Protein AF-A0A382LK01-F1 (afdb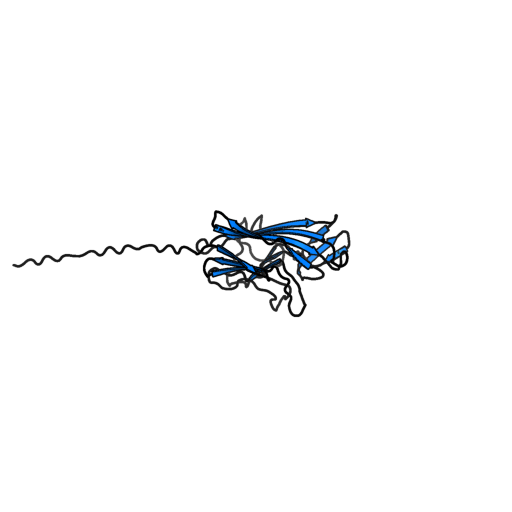_monomer_lite)

Sequence (226 aa):
MKIKTAIIILFLLQLTSISAEFGELLARVTADGVLITEGDAKVLFYQRAMKSKDGEHARANYVHPLYDLNGNVLTEDFPADHLHHRGIFWAWHQLWVGDKKIGDGWIAKDMTWDVHGLQTSQGKDGSVSIQVAVDWKSPQWHDGKKTLVKEATSIRVYPREGNLRKLDFNIRLRAVEPNTRLGGADNVKGYGGFSTRIKLPEGIRFTGEKGKVAPQRTPIAAGPWM

Secondary structure (DSSP, 8-state):
---------------------PPPEEEEE-SSEEEEEETTEEEEEEE-S-EEETTEEEE-SEEEEEB-TTS-B-B-BS-TT-TT-BSEEEE-SEEEETTEEEEBTTTTBS-EEEEEEEEEEE-TTS-EEEEEEEEEE-TTTGGGTS-SEEEEEEEEEPPPBTTB--EEEEEEEEESSTTEEEE--SSTT---EEEE-B---TT--EEETTEEE---SS-----S--

InterPro domains:
  IPR029475 Protein of unknown function DUF6807 [PF14100] (36-211)

Foldseek 3Di:
DDDDDDDDDDDDPDPDPPPPPWAFWDWDDDPQFIWIATVPATAWTAGQDWDDDVPPLTAHGAIPQGAFPVRDGFADACDVVQNNDTFWDFFAQFKDAPPDTQAGRSNSGQKYWNKDPWDWDADPQSKIKTWIWIFIFGCSPPHRPDGFKIKIWMWIWGDDDDRDTDIDIDIDIDGPHPPIDGWHDPDQQRDGTTDTRTPDDPPDWDAAPVGTDDDDSGDDDRDPGD

pLDDT: mean 91.59, std 14.14, range [37.94, 98.94]

Radius of gyration: 24.23 Å; chains: 1; bounding box: 72×37×96 Å

Organism: NCBI:txid408172

Structure (mmCIF, N/CA/C/O backbone):
data_AF-A0A382LK01-F1
#
_entry.id   AF-A0A382LK01-F1
#
loop_
_atom_site.group_PDB
_atom_site.id
_atom_site.type_symbol
_atom_site.label_atom_id
_atom_site.label_alt_id
_atom_site.label_comp_id
_atom_site.label_asym_id
_atom_site.label_entity_id
_atom_site.label_seq_id
_atom_site.pdbx_PDB_ins_code
_atom_site.Cartn_x
_atom_site.Cartn_y
_atom_site.Cartn_z
_atom_site.occupancy
_atom_site.B_iso_or_equiv
_atom_site.auth_seq_id
_atom_site.auth_comp_id
_atom_site.auth_asym_id
_atom_site.auth_atom_id
_atom_site.pdbx_PDB_model_num
ATOM 1 N N . MET A 1 1 ? -52.694 -1.730 72.029 1.00 41.50 1 MET A N 1
ATOM 2 C CA . MET A 1 1 ? -52.485 -2.106 70.614 1.00 41.50 1 MET A CA 1
ATOM 3 C C . MET A 1 1 ? -51.543 -1.070 69.996 1.00 41.50 1 MET A C 1
ATOM 5 O O . MET A 1 1 ? -51.956 0.067 69.834 1.00 41.50 1 MET A O 1
ATOM 9 N N . LYS A 1 2 ? -50.247 -1.381 69.820 1.00 37.94 2 LYS 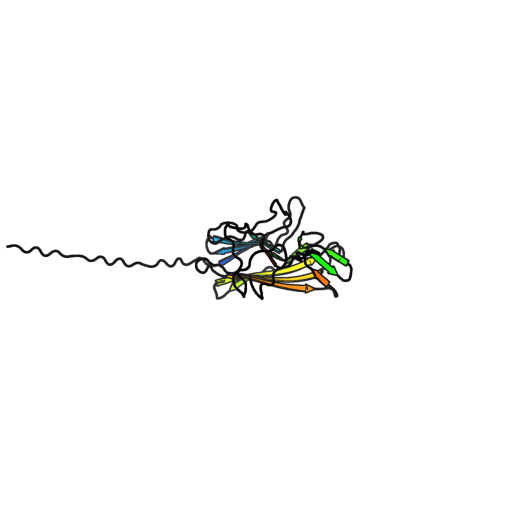A N 1
ATOM 10 C CA . LYS A 1 2 ? -49.229 -0.425 69.328 1.00 37.94 2 LYS A CA 1
ATOM 11 C C . LYS A 1 2 ? -48.948 -0.708 67.851 1.00 37.94 2 LYS A C 1
ATOM 13 O O . LYS A 1 2 ? -48.396 -1.756 67.535 1.00 37.94 2 LYS A O 1
ATOM 18 N N . ILE A 1 3 ? -49.344 0.208 66.973 1.00 43.69 3 ILE A N 1
ATOM 19 C CA . ILE A 1 3 ? -49.080 0.142 65.531 1.00 43.69 3 ILE A CA 1
ATOM 20 C C . ILE A 1 3 ? -47.644 0.637 65.308 1.00 43.69 3 ILE A C 1
ATOM 22 O O . ILE A 1 3 ? -47.319 1.763 65.678 1.00 43.69 3 ILE A O 1
ATOM 26 N N . LYS A 1 4 ? -46.767 -0.218 64.769 1.00 47.12 4 LYS A N 1
ATOM 27 C CA . LYS A 1 4 ? -45.414 0.166 64.345 1.00 47.12 4 LYS A CA 1
ATOM 28 C C . LYS A 1 4 ? -45.461 0.527 62.862 1.00 47.12 4 LYS A C 1
ATOM 30 O O . LYS A 1 4 ? -45.699 -0.343 62.031 1.00 47.12 4 LYS A O 1
ATOM 35 N N . THR A 1 5 ? -45.242 1.796 62.543 1.00 50.44 5 THR A N 1
ATOM 36 C CA . THR A 1 5 ? -45.116 2.280 61.164 1.00 50.44 5 THR A CA 1
ATOM 37 C C . THR A 1 5 ? -43.729 1.917 60.636 1.00 50.44 5 THR A C 1
ATOM 39 O O . THR A 1 5 ? -42.725 2.377 61.177 1.00 50.44 5 THR A O 1
ATOM 42 N N . ALA A 1 6 ? -43.660 1.069 59.610 1.00 48.41 6 ALA A N 1
ATOM 43 C CA . ALA A 1 6 ? -42.420 0.747 58.910 1.00 48.41 6 ALA A CA 1
ATOM 44 C C . ALA A 1 6 ? -42.205 1.751 57.767 1.00 48.41 6 ALA A C 1
ATOM 46 O O . ALA A 1 6 ? -43.052 1.880 56.886 1.00 48.41 6 ALA A O 1
ATOM 47 N N . ILE A 1 7 ? -41.084 2.472 57.797 1.00 52.22 7 ILE A N 1
ATOM 48 C CA . ILE A 1 7 ? -40.658 3.366 56.716 1.00 52.22 7 ILE A CA 1
ATOM 49 C C . ILE A 1 7 ? -39.867 2.523 55.714 1.00 52.22 7 ILE A C 1
ATOM 51 O O . ILE A 1 7 ? -38.799 2.009 56.038 1.00 52.22 7 ILE A O 1
ATOM 55 N N . ILE A 1 8 ? -40.405 2.367 54.506 1.00 51.16 8 ILE A N 1
ATOM 56 C CA . ILE A 1 8 ? -39.716 1.733 53.379 1.00 51.16 8 ILE A CA 1
ATOM 57 C C . ILE A 1 8 ? -38.950 2.834 52.643 1.00 51.16 8 ILE A C 1
ATOM 59 O O . ILE A 1 8 ? -39.552 3.708 52.022 1.00 51.16 8 ILE A O 1
ATOM 63 N N . ILE A 1 9 ? -37.622 2.809 52.737 1.00 53.25 9 ILE A N 1
ATOM 64 C CA . ILE A 1 9 ? -36.739 3.699 51.978 1.00 53.25 9 ILE A CA 1
ATOM 65 C C . ILE A 1 9 ? -36.469 3.028 50.630 1.00 53.25 9 ILE A C 1
ATOM 67 O O . ILE A 1 9 ? -35.767 2.020 50.555 1.00 53.25 9 ILE A O 1
ATOM 71 N N . LEU A 1 10 ? -37.063 3.571 49.569 1.00 46.88 10 LEU A N 1
ATOM 72 C CA . LEU A 1 10 ? -36.875 3.104 48.199 1.00 46.88 10 LEU A CA 1
ATOM 73 C C . LEU A 1 10 ? -35.579 3.714 47.635 1.00 46.88 10 LEU A C 1
ATOM 75 O O . LEU A 1 10 ? -35.527 4.907 47.342 1.00 46.88 10 LEU A O 1
ATOM 79 N N . PHE A 1 11 ? -34.522 2.910 47.508 1.00 47.12 11 PHE A N 1
ATOM 80 C CA . PHE A 1 11 ? -33.273 3.323 46.859 1.00 47.12 11 PHE A CA 1
ATOM 81 C C . PHE A 1 11 ? -33.441 3.257 45.333 1.00 47.12 11 PHE A C 1
ATOM 83 O O . PHE A 1 11 ? -33.480 2.176 44.748 1.00 47.12 11 PHE A O 1
ATOM 90 N N . LEU A 1 12 ? -33.549 4.417 44.682 1.00 52.25 12 LEU A N 1
ATOM 91 C CA . LEU A 1 12 ? -33.499 4.528 43.224 1.00 52.25 12 LEU A CA 1
ATOM 92 C C . LEU A 1 12 ? -32.031 4.401 42.775 1.00 52.25 12 LEU A C 1
ATOM 94 O O . LEU A 1 12 ? -31.254 5.344 42.927 1.00 52.25 12 LEU A O 1
ATOM 98 N N . LEU A 1 13 ? -31.629 3.244 42.235 1.00 49.69 13 LEU A N 1
ATOM 99 C CA . LEU A 1 13 ? -30.345 3.120 41.537 1.00 49.69 13 LEU A CA 1
ATOM 100 C C . LEU A 1 13 ? -30.420 3.905 40.222 1.00 49.69 13 LEU A C 1
ATOM 102 O O . LEU A 1 13 ? -31.051 3.466 39.261 1.00 49.69 13 LEU A O 1
ATOM 106 N N . GLN A 1 14 ? -29.767 5.065 40.170 1.00 48.38 14 GLN A N 1
ATOM 107 C CA . GLN A 1 14 ? -29.501 5.741 38.906 1.00 48.38 14 GLN A CA 1
ATOM 108 C C . GLN A 1 14 ? -28.408 4.968 38.160 1.00 48.38 14 GLN A C 1
ATOM 110 O O . GLN A 1 14 ? -27.235 5.020 38.519 1.00 48.38 14 GLN A O 1
ATOM 115 N N . LEU A 1 15 ? -28.809 4.224 37.129 1.00 50.25 15 LEU A N 1
ATOM 116 C CA . LEU A 1 15 ? -27.903 3.649 36.138 1.00 50.25 15 LEU A CA 1
ATOM 117 C C . LEU A 1 15 ? -27.318 4.796 35.308 1.00 50.25 15 LEU A C 1
ATOM 119 O O . LEU A 1 15 ? -27.918 5.245 34.334 1.00 50.25 15 LEU A O 1
ATOM 123 N N . THR A 1 16 ? -26.157 5.299 35.713 1.00 49.69 16 THR A N 1
ATOM 124 C CA . THR A 1 16 ? -25.347 6.166 34.863 1.00 49.69 16 THR A CA 1
ATOM 125 C C . THR A 1 16 ? -24.711 5.302 33.781 1.00 49.69 16 THR A C 1
ATOM 127 O O . THR A 1 16 ? -23.810 4.502 34.028 1.00 49.69 16 THR A O 1
ATOM 130 N N . SER A 1 17 ? -25.210 5.433 32.555 1.00 49.78 17 SER A N 1
ATOM 131 C CA . SER A 1 17 ? -24.565 4.865 31.377 1.00 49.78 17 SER A CA 1
ATOM 132 C C . SER A 1 17 ? -23.205 5.542 31.210 1.00 49.78 17 SER A C 1
ATOM 134 O O . SER A 1 17 ? -23.128 6.658 30.696 1.00 49.78 17 SER A O 1
ATOM 136 N N . ILE A 1 18 ? -22.130 4.892 31.661 1.00 49.28 18 ILE A N 1
ATOM 137 C CA . ILE A 1 18 ? -20.765 5.280 31.302 1.00 49.28 18 ILE A CA 1
ATOM 138 C C . ILE A 1 18 ? -20.649 5.019 29.801 1.00 49.28 18 ILE A C 1
ATOM 140 O O . ILE A 1 18 ? -20.389 3.898 29.365 1.00 49.28 18 ILE A O 1
ATOM 144 N N . SER A 1 19 ? -20.910 6.046 28.995 1.00 50.34 19 SER A N 1
ATOM 145 C CA . SER A 1 19 ? -20.444 6.040 27.616 1.00 50.34 19 SER A CA 1
ATOM 146 C C . SER A 1 19 ? -18.929 6.091 27.713 1.00 50.34 19 SER A C 1
ATOM 148 O O . SER A 1 19 ? -18.377 7.081 28.186 1.00 50.34 19 SER A O 1
ATOM 150 N N . ALA A 1 20 ? -18.263 4.991 27.370 1.00 52.00 20 ALA A N 1
ATOM 151 C CA . ALA A 1 20 ? -16.822 5.008 27.214 1.00 52.00 20 ALA A CA 1
ATOM 152 C C . ALA A 1 20 ? -16.513 5.993 26.081 1.00 52.00 20 ALA A C 1
ATOM 154 O O . ALA A 1 20 ? -16.734 5.679 24.911 1.00 52.00 20 ALA A O 1
ATOM 155 N N . GLU A 1 21 ? -16.074 7.200 26.427 1.00 59.59 21 GLU A N 1
ATOM 156 C CA . GLU A 1 21 ? -15.462 8.090 25.453 1.00 59.59 21 GLU A CA 1
ATOM 157 C C . GLU A 1 21 ? -14.179 7.405 24.986 1.00 59.59 21 GLU A C 1
ATOM 159 O O . GLU A 1 21 ? -13.239 7.196 25.756 1.00 59.59 21 GLU A O 1
ATOM 164 N N . PHE A 1 22 ? -14.173 6.955 23.732 1.00 67.75 22 PHE A N 1
ATOM 165 C CA . PHE A 1 22 ? -12.949 6.480 23.108 1.00 67.75 22 PHE A CA 1
ATOM 166 C C . PHE A 1 22 ? -11.969 7.654 23.019 1.00 67.75 22 PHE A C 1
ATOM 168 O O . PHE A 1 22 ? -12.378 8.794 22.799 1.00 67.75 22 PHE A O 1
ATOM 175 N N . GLY A 1 23 ? -10.678 7.380 23.220 1.00 79.44 23 GLY A N 1
ATOM 176 C CA . GLY A 1 23 ? -9.651 8.417 23.142 1.00 79.44 23 GLY A CA 1
ATOM 177 C C . GLY A 1 23 ? -9.581 9.066 21.757 1.00 79.44 23 GLY A C 1
ATOM 178 O O . GLY A 1 23 ? -10.084 8.529 20.773 1.00 79.44 23 GLY A O 1
ATOM 179 N N . GLU A 1 24 ? -8.918 10.216 21.664 1.00 92.81 24 GLU A N 1
ATOM 180 C CA . GLU A 1 24 ? -8.684 10.871 20.377 1.00 92.81 24 GLU A CA 1
ATOM 181 C C . GLU A 1 24 ? -7.738 10.033 19.500 1.00 92.81 24 GLU A C 1
ATOM 183 O O . GLU A 1 24 ? -6.794 9.398 19.991 1.00 92.81 24 GLU A O 1
ATOM 188 N N . LEU A 1 25 ? -7.986 10.041 18.187 1.00 97.75 25 LEU A N 1
ATOM 189 C CA . LEU A 1 25 ? -7.045 9.506 17.214 1.00 97.75 25 LEU A CA 1
ATOM 190 C C . LEU A 1 25 ? -5.821 10.413 17.100 1.00 97.75 25 LEU A C 1
ATOM 192 O O . LEU A 1 25 ? -5.954 11.606 16.853 1.00 97.75 25 LEU A O 1
ATOM 196 N N . LEU A 1 26 ? -4.628 9.829 17.185 1.00 97.88 26 LEU A N 1
ATOM 197 C CA . LEU A 1 26 ? -3.359 10.545 17.086 1.00 97.88 26 LEU A CA 1
ATOM 198 C C . LEU A 1 26 ? -2.423 9.868 16.086 1.00 97.88 26 LEU A C 1
ATOM 200 O O . LEU A 1 26 ? -2.305 8.642 16.064 1.00 97.88 26 LEU A O 1
ATOM 204 N N . ALA A 1 27 ? -1.704 10.676 15.305 1.00 98.50 27 ALA A N 1
ATOM 205 C CA . ALA A 1 27 ? -0.595 10.220 14.472 1.00 98.50 27 ALA A CA 1
ATOM 206 C C . ALA A 1 27 ? 0.756 10.525 15.121 1.00 98.50 27 ALA A C 1
ATOM 208 O O . ALA A 1 27 ? 1.051 11.669 15.465 1.00 98.50 27 ALA A O 1
ATOM 209 N N . ARG A 1 28 ? 1.620 9.513 15.208 1.00 98.44 28 ARG A N 1
ATOM 210 C CA . ARG A 1 28 ? 3.014 9.644 15.642 1.00 98.44 28 ARG A CA 1
ATOM 211 C C . ARG A 1 28 ? 3.935 9.302 14.478 1.00 98.44 28 ARG A C 1
ATOM 213 O O . ARG A 1 28 ? 4.011 8.147 14.058 1.00 98.44 28 ARG A O 1
ATOM 220 N N . VAL A 1 29 ? 4.615 10.316 13.951 1.00 98.56 29 VAL A N 1
ATOM 221 C CA . VAL A 1 29 ? 5.600 10.161 12.873 1.00 98.56 29 VAL A CA 1
ATOM 222 C C . VAL A 1 29 ? 6.920 9.660 13.458 1.00 98.56 29 VAL A C 1
ATOM 224 O O . VAL A 1 29 ? 7.380 10.138 14.491 1.00 98.56 29 VAL A O 1
ATOM 227 N N . THR A 1 30 ? 7.533 8.698 12.783 1.00 97.75 30 THR A N 1
ATOM 228 C CA . THR A 1 30 ? 8.825 8.094 13.125 1.00 97.75 30 THR A CA 1
ATOM 229 C C . THR A 1 30 ? 9.714 8.047 11.882 1.00 97.75 30 THR A C 1
ATOM 231 O O . THR A 1 30 ? 9.261 8.359 10.777 1.00 97.75 30 THR A O 1
ATOM 234 N N . ALA A 1 31 ? 10.973 7.631 12.037 1.00 96.06 31 ALA A N 1
ATOM 235 C CA . ALA A 1 31 ? 11.848 7.379 10.891 1.00 96.06 31 ALA A CA 1
ATOM 236 C C . ALA A 1 31 ? 11.270 6.297 9.956 1.00 96.06 31 ALA A C 1
ATOM 238 O O . ALA A 1 31 ? 11.333 6.437 8.734 1.00 96.06 31 ALA A O 1
ATOM 239 N N . ASP A 1 32 ? 10.639 5.271 10.534 1.00 97.69 32 ASP A N 1
ATOM 240 C CA . ASP A 1 32 ? 10.138 4.114 9.795 1.00 97.69 32 ASP A CA 1
ATOM 241 C C . ASP A 1 32 ? 8.772 4.345 9.143 1.00 97.69 32 ASP A C 1
ATOM 243 O O . ASP A 1 32 ? 8.416 3.669 8.175 1.00 97.69 32 ASP A O 1
ATOM 247 N N . GLY A 1 33 ? 7.977 5.283 9.656 1.00 98.50 33 GLY A N 1
ATOM 248 C CA . GLY A 1 33 ? 6.574 5.381 9.276 1.00 98.50 33 GLY A CA 1
ATOM 249 C C . GLY A 1 33 ? 5.709 6.185 10.232 1.00 98.50 33 GLY A C 1
ATOM 250 O O . GLY A 1 33 ? 6.200 7.040 10.969 1.00 98.50 33 GLY A O 1
ATOM 251 N N . VAL A 1 34 ? 4.407 5.908 10.219 1.00 98.88 34 VAL A N 1
ATOM 252 C CA . VAL A 1 34 ? 3.419 6.596 11.063 1.00 98.88 34 VAL A CA 1
ATOM 253 C C . VAL A 1 34 ? 2.613 5.580 11.847 1.00 98.88 34 VAL A C 1
ATOM 255 O O . VAL A 1 34 ? 1.931 4.743 11.259 1.00 98.88 34 VAL A O 1
ATOM 258 N N . LEU A 1 35 ? 2.656 5.690 13.172 1.00 98.88 35 LEU A N 1
ATOM 259 C CA . LEU A 1 35 ? 1.767 4.962 14.069 1.00 98.88 35 LEU A CA 1
ATOM 260 C C . LEU A 1 35 ? 0.498 5.784 14.302 1.00 98.88 35 LEU A C 1
ATOM 262 O O . LEU A 1 35 ? 0.591 6.938 14.717 1.00 98.88 35 LEU A O 1
ATOM 266 N N . ILE A 1 36 ? -0.667 5.176 14.093 1.00 98.81 36 ILE A N 1
ATOM 267 C CA . ILE A 1 36 ? -1.959 5.726 14.508 1.00 98.81 36 ILE A CA 1
ATOM 268 C C . ILE A 1 36 ? -2.425 5.010 15.777 1.00 98.81 36 ILE A C 1
ATOM 270 O O . ILE A 1 36 ? -2.446 3.775 15.823 1.00 98.81 36 ILE A O 1
ATOM 274 N N . THR A 1 37 ? -2.818 5.779 16.790 1.00 98.62 37 THR A N 1
ATOM 275 C CA . THR A 1 37 ? -3.398 5.286 18.050 1.00 98.62 37 THR A CA 1
ATOM 276 C C . THR A 1 37 ? -4.734 5.960 18.337 1.00 98.62 37 THR A C 1
ATOM 278 O O . THR A 1 37 ? -4.944 7.081 17.892 1.00 98.62 37 THR A O 1
ATOM 281 N N . GLU A 1 38 ? -5.607 5.308 19.101 1.00 97.25 38 GLU A N 1
ATOM 282 C CA . GLU A 1 38 ? -6.833 5.880 19.672 1.00 97.25 38 GLU A CA 1
ATOM 283 C C . GLU A 1 38 ? -6.774 5.706 21.195 1.00 97.25 38 GLU A C 1
ATOM 285 O O . GLU A 1 38 ? -6.904 4.588 21.702 1.00 97.25 38 GLU A O 1
ATOM 290 N N . GLY A 1 39 ? -6.462 6.780 21.927 1.00 93.94 39 GLY A N 1
ATOM 291 C CA . GLY A 1 39 ? -5.968 6.645 23.304 1.00 93.94 39 GLY A CA 1
ATOM 292 C C . GLY A 1 39 ? -4.717 5.753 23.356 1.00 93.94 39 GLY A C 1
ATOM 293 O O . GLY A 1 39 ? -3.770 5.964 22.595 1.00 93.94 39 GLY A O 1
ATOM 294 N N . ASP A 1 40 ? -4.731 4.726 24.209 1.00 93.31 40 ASP A N 1
ATOM 295 C CA . ASP A 1 40 ? -3.635 3.748 24.327 1.00 93.31 40 ASP A CA 1
ATOM 296 C C . ASP A 1 40 ? -3.708 2.605 23.296 1.00 93.31 40 ASP A C 1
ATOM 298 O O . ASP A 1 40 ? -2.754 1.837 23.132 1.00 93.31 40 ASP A O 1
ATOM 302 N N . ALA A 1 41 ? -4.825 2.474 22.574 1.00 96.56 41 ALA A N 1
ATOM 303 C CA . ALA A 1 41 ? -5.006 1.409 21.597 1.00 96.56 41 ALA A CA 1
ATOM 304 C C . ALA A 1 41 ? -4.237 1.718 20.307 1.00 96.56 41 ALA A C 1
ATOM 306 O O . ALA A 1 41 ? -4.403 2.774 19.694 1.00 96.56 41 ALA A O 1
ATOM 307 N N . LYS A 1 42 ? -3.418 0.769 19.841 1.00 98.25 42 LYS A N 1
ATOM 308 C CA . LYS A 1 42 ? -2.801 0.851 18.511 1.00 98.25 42 LYS A CA 1
ATOM 309 C C . LYS A 1 42 ? -3.851 0.550 17.449 1.00 98.25 42 LYS A C 1
ATOM 311 O O . LYS A 1 42 ? -4.605 -0.405 17.591 1.00 98.25 42 LYS A O 1
ATOM 316 N N . VAL A 1 43 ? -3.869 1.341 16.380 1.00 98.69 43 VAL A N 1
ATOM 317 C CA . VAL A 1 43 ? -4.819 1.176 15.272 1.00 98.69 43 VAL A CA 1
ATOM 318 C C . VAL A 1 43 ? -4.115 0.611 14.050 1.00 98.69 43 VAL A C 1
ATOM 320 O O . VAL A 1 43 ? -4.456 -0.470 13.576 1.00 98.69 43 VAL A O 1
ATOM 323 N N . LEU A 1 44 ? -3.098 1.313 13.552 1.00 98.88 44 LEU A N 1
ATOM 324 C CA . LEU A 1 44 ? -2.296 0.852 12.424 1.00 98.88 44 LEU A CA 1
ATOM 325 C C . LEU A 1 44 ? -0.906 1.478 12.421 1.00 98.88 44 LEU A C 1
ATOM 327 O O . LEU A 1 44 ? -0.694 2.530 13.023 1.00 98.88 44 LEU A O 1
ATOM 331 N N . PHE A 1 45 ? 0.015 0.865 11.684 1.00 98.88 45 PHE A N 1
ATOM 332 C CA . PHE A 1 45 ? 1.290 1.464 11.314 1.00 98.88 45 PHE A CA 1
ATOM 333 C C . PHE A 1 45 ? 1.434 1.518 9.791 1.00 98.88 45 PHE A C 1
ATOM 335 O O . PHE A 1 45 ? 1.350 0.490 9.117 1.00 98.88 45 PHE A O 1
ATOM 342 N N . TYR A 1 46 ? 1.654 2.711 9.244 1.00 98.88 46 TYR A N 1
ATOM 343 C CA . TYR A 1 46 ? 2.012 2.903 7.841 1.00 98.88 46 TYR A CA 1
ATOM 344 C C . TYR A 1 46 ? 3.532 2.836 7.683 1.00 98.88 46 TYR A C 1
ATOM 346 O O . TYR A 1 46 ? 4.245 3.676 8.230 1.00 98.88 46 TYR A O 1
ATOM 354 N N . GLN A 1 47 ? 4.018 1.859 6.920 1.00 98.75 47 GLN A N 1
ATOM 355 C CA . GLN A 1 47 ? 5.430 1.626 6.649 1.00 98.75 47 GLN A CA 1
ATOM 356 C C . GLN A 1 47 ? 5.924 2.543 5.523 1.00 98.75 47 GLN A C 1
ATOM 358 O O . GLN A 1 47 ? 5.657 2.308 4.341 1.00 98.75 47 GLN A O 1
ATOM 363 N N . ARG A 1 48 ? 6.692 3.572 5.890 1.00 98.06 48 ARG A N 1
ATOM 364 C CA . ARG A 1 48 ? 7.350 4.491 4.951 1.00 98.06 48 ARG A CA 1
ATOM 365 C C . ARG A 1 48 ? 8.740 4.003 4.563 1.00 98.06 48 ARG A C 1
ATOM 367 O O . ARG A 1 48 ? 9.089 4.054 3.389 1.00 98.06 48 ARG A O 1
ATOM 374 N N . ALA A 1 49 ? 9.553 3.621 5.543 1.00 97.62 49 ALA A N 1
ATOM 375 C CA . ALA A 1 49 ? 10.920 3.193 5.294 1.00 97.62 49 ALA A CA 1
ATOM 376 C C . ALA A 1 49 ? 10.930 1.827 4.612 1.00 97.62 49 ALA A C 1
ATOM 378 O O . ALA A 1 49 ? 10.056 0.989 4.856 1.00 97.62 49 ALA A O 1
ATOM 379 N N . MET A 1 50 ? 11.932 1.602 3.769 1.00 96.94 50 MET A N 1
ATOM 380 C CA . MET A 1 50 ? 12.117 0.315 3.119 1.00 96.94 50 MET A CA 1
ATOM 381 C C . MET A 1 50 ? 12.428 -0.761 4.161 1.00 96.94 50 MET A C 1
ATOM 383 O O . MET A 1 50 ? 13.333 -0.604 4.977 1.00 96.94 50 MET A O 1
ATOM 387 N N . LYS A 1 51 ? 11.693 -1.870 4.098 1.00 96.56 51 LYS A N 1
ATOM 388 C CA . LYS A 1 51 ? 11.964 -3.098 4.843 1.00 96.56 51 LYS A CA 1
ATOM 389 C C . LYS A 1 51 ? 12.269 -4.227 3.875 1.00 96.56 51 LYS A C 1
ATOM 391 O O . LYS A 1 51 ? 11.665 -4.323 2.808 1.00 96.56 51 LYS A O 1
ATOM 396 N N . SER A 1 52 ? 13.171 -5.105 4.280 1.00 96.88 52 SER A N 1
ATOM 397 C CA . SER A 1 52 ? 13.508 -6.351 3.595 1.00 96.88 52 SER A CA 1
ATOM 398 C C . SER A 1 52 ? 13.649 -7.467 4.628 1.00 96.88 52 SER A C 1
ATOM 400 O O . SER A 1 52 ? 13.683 -7.209 5.835 1.00 96.88 52 SER A O 1
ATOM 402 N N . LYS A 1 53 ? 13.693 -8.712 4.161 1.00 95.31 53 LYS A N 1
ATOM 403 C CA . LYS A 1 53 ? 14.019 -9.872 4.991 1.00 95.31 53 LYS A CA 1
ATOM 404 C C . LYS A 1 53 ? 15.248 -10.511 4.395 1.00 95.31 53 LYS A C 1
ATOM 406 O O . LYS A 1 53 ? 15.200 -10.969 3.261 1.00 95.31 53 LYS A O 1
ATOM 411 N N . ASP A 1 54 ? 16.345 -10.431 5.138 1.00 93.81 54 ASP A N 1
ATOM 412 C CA . ASP A 1 54 ? 17.651 -10.944 4.724 1.00 93.81 54 ASP A CA 1
ATOM 413 C C . ASP A 1 54 ? 18.126 -10.363 3.376 1.00 93.81 54 ASP A C 1
ATOM 415 O O . ASP A 1 54 ? 18.758 -11.037 2.574 1.00 93.81 54 ASP A O 1
ATOM 419 N N . GLY A 1 55 ? 17.789 -9.092 3.112 1.00 93.12 55 GLY A N 1
ATOM 420 C CA . GLY A 1 55 ? 18.093 -8.408 1.848 1.00 93.12 55 GLY A CA 1
ATOM 421 C C . GLY A 1 55 ? 17.071 -8.642 0.729 1.00 93.12 55 GLY A C 1
ATOM 422 O O . GLY A 1 55 ? 17.062 -7.891 -0.243 1.00 93.12 55 GLY A O 1
ATOM 423 N N . GLU A 1 56 ? 16.152 -9.591 0.895 1.00 93.06 56 GLU A N 1
ATOM 424 C CA . GLU A 1 56 ? 15.164 -9.972 -0.114 1.00 93.06 56 GLU A CA 1
ATOM 425 C C . GLU A 1 56 ? 13.810 -9.271 0.068 1.00 93.06 56 GLU A C 1
ATOM 427 O O . GLU A 1 56 ? 13.423 -8.824 1.159 1.00 93.06 56 GLU A O 1
ATOM 432 N N . HIS A 1 57 ? 13.062 -9.200 -1.038 1.00 95.31 57 HIS A N 1
ATOM 433 C CA . HIS A 1 57 ? 11.722 -8.610 -1.117 1.00 95.31 57 HIS A CA 1
ATOM 434 C C . HIS A 1 57 ? 11.648 -7.171 -0.575 1.00 95.31 57 HIS A C 1
ATOM 436 O O . HIS A 1 57 ? 10.680 -6.805 0.091 1.00 95.31 57 HIS A O 1
ATOM 442 N N . ALA A 1 58 ? 12.671 -6.351 -0.815 1.00 96.62 58 ALA A N 1
ATOM 443 C CA . ALA A 1 58 ? 12.730 -4.989 -0.297 1.00 96.62 58 ALA A CA 1
ATOM 444 C C . ALA A 1 58 ? 11.542 -4.130 -0.778 1.00 96.62 58 ALA A C 1
ATOM 446 O O . ALA A 1 58 ? 11.229 -4.086 -1.968 1.00 96.62 58 ALA A O 1
ATOM 447 N N . ARG A 1 59 ? 10.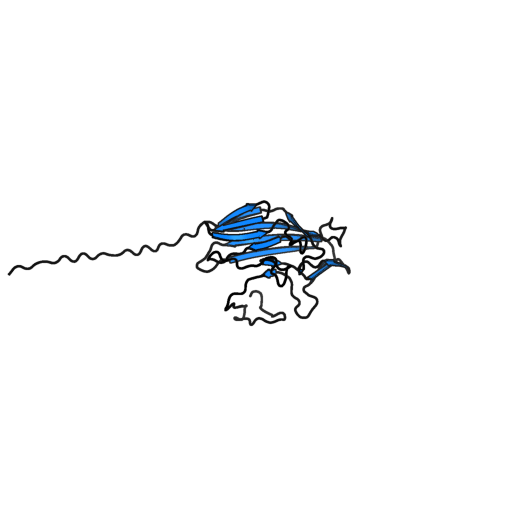847 -3.464 0.151 1.00 96.38 59 ARG A N 1
ATOM 448 C CA . ARG A 1 59 ? 9.608 -2.718 -0.138 1.00 96.38 59 ARG A CA 1
ATOM 449 C C . ARG A 1 59 ? 9.239 -1.713 0.952 1.00 96.38 59 ARG A C 1
ATOM 451 O O . ARG A 1 59 ? 9.645 -1.844 2.102 1.00 96.38 59 ARG A O 1
ATOM 458 N N . ALA A 1 60 ? 8.421 -0.740 0.574 1.00 97.88 60 ALA A N 1
ATOM 459 C CA . ALA A 1 60 ? 7.823 0.286 1.428 1.00 97.88 60 ALA A CA 1
ATOM 460 C C . ALA A 1 60 ? 6.363 0.507 0.991 1.00 97.88 60 ALA A C 1
ATOM 462 O O . ALA A 1 60 ? 5.874 -0.231 0.134 1.00 97.88 60 ALA A O 1
ATOM 463 N N . ASN A 1 61 ? 5.688 1.520 1.542 1.00 98.50 61 ASN A N 1
ATOM 464 C CA . ASN A 1 61 ? 4.369 1.974 1.090 1.00 98.50 61 ASN A CA 1
ATOM 465 C C . ASN A 1 61 ? 3.246 0.941 1.313 1.00 98.50 61 ASN A C 1
ATOM 467 O O . ASN A 1 61 ? 2.582 0.489 0.382 1.00 98.50 61 ASN A O 1
ATOM 471 N N . TYR A 1 62 ? 3.067 0.518 2.564 1.00 98.81 62 TYR A N 1
ATOM 472 C CA . TYR A 1 62 ? 2.008 -0.413 2.970 1.00 98.81 62 TYR A CA 1
ATOM 473 C C . TYR A 1 62 ? 1.627 -0.200 4.438 1.00 98.81 62 TYR A C 1
ATOM 475 O O . TYR A 1 62 ? 2.363 0.432 5.192 1.00 98.81 62 TYR A O 1
ATOM 483 N N . VAL A 1 63 ? 0.487 -0.738 4.872 1.00 98.94 63 VAL A N 1
ATOM 484 C CA . VAL A 1 63 ? 0.076 -0.713 6.286 1.00 98.94 63 VAL A CA 1
ATOM 485 C C . VAL A 1 63 ? 0.333 -2.066 6.933 1.00 98.94 63 VAL A C 1
ATOM 487 O O . VAL A 1 63 ? -0.322 -3.051 6.597 1.00 98.94 63 VAL A O 1
ATOM 490 N N . HIS A 1 64 ? 1.247 -2.119 7.895 1.00 98.69 64 HIS A N 1
ATOM 491 C CA . HIS A 1 64 ? 1.410 -3.246 8.805 1.00 98.69 64 HIS A CA 1
ATOM 492 C C . HIS A 1 64 ? 2.208 -2.817 10.047 1.00 98.69 64 HIS A C 1
ATOM 494 O O . HIS A 1 64 ? 3.267 -2.207 9.893 1.00 98.69 64 HIS A O 1
ATOM 500 N N . PRO A 1 65 ? 1.781 -3.215 11.259 1.00 98.69 65 PRO A N 1
ATOM 501 C CA . PRO A 1 65 ? 0.547 -3.950 11.565 1.00 98.69 65 PRO A CA 1
ATOM 502 C C . PRO A 1 65 ? -0.731 -3.112 11.398 1.00 98.69 65 PRO A C 1
ATOM 504 O O . PRO A 1 65 ? -0.720 -1.898 11.579 1.00 98.69 65 PRO A O 1
ATOM 507 N N . LEU A 1 66 ? -1.839 -3.785 11.072 1.00 98.75 66 LEU A N 1
ATOM 508 C CA . LEU A 1 66 ? -3.203 -3.318 11.351 1.00 98.75 66 LEU A CA 1
ATOM 509 C C . LEU A 1 66 ? -3.712 -4.094 12.567 1.00 98.75 66 LEU A C 1
ATOM 511 O O . LEU A 1 66 ? -3.535 -5.314 12.614 1.00 98.75 66 LEU A O 1
ATOM 515 N N . TYR A 1 67 ? -4.348 -3.409 13.510 1.00 98.31 67 TYR A N 1
ATOM 516 C CA . TYR A 1 67 ? -4.896 -4.013 14.720 1.00 98.31 67 TYR A CA 1
ATOM 517 C C . TYR A 1 67 ? -6.424 -4.113 14.659 1.00 98.31 67 TYR A C 1
ATOM 519 O O . TYR A 1 67 ? -7.089 -3.251 14.081 1.00 98.31 67 TYR A O 1
ATOM 527 N N . ASP A 1 68 ? -6.983 -5.161 15.263 1.00 95.56 68 ASP A N 1
ATOM 528 C CA . ASP A 1 68 ? -8.410 -5.222 15.568 1.00 95.56 68 ASP A CA 1
ATOM 529 C C . ASP A 1 68 ? -8.758 -4.344 16.784 1.00 95.56 68 ASP A C 1
ATOM 531 O O . ASP A 1 68 ? -7.893 -3.753 17.433 1.00 95.56 68 ASP A O 1
ATOM 535 N N . LEU A 1 69 ? -10.048 -4.260 17.113 1.00 95.12 69 LEU A N 1
ATOM 536 C CA . LEU A 1 69 ? -10.532 -3.438 18.229 1.00 95.12 69 LEU A CA 1
ATOM 537 C C . LEU A 1 69 ? -10.153 -3.969 19.621 1.00 95.12 69 LEU A C 1
ATOM 539 O O . LEU A 1 69 ? -10.397 -3.275 20.608 1.00 95.12 69 LEU A O 1
ATOM 543 N N . ASN A 1 70 ? -9.571 -5.167 19.695 1.00 94.12 70 ASN A N 1
ATOM 544 C CA . ASN A 1 70 ? -9.065 -5.797 20.911 1.00 94.12 70 ASN A CA 1
ATOM 545 C C . ASN A 1 70 ? -7.526 -5.738 20.991 1.00 94.12 70 ASN A C 1
ATOM 547 O O . ASN A 1 70 ? -6.945 -6.256 21.940 1.00 94.12 70 ASN A O 1
ATOM 551 N N . GLY A 1 71 ? -6.858 -5.116 20.011 1.00 95.88 71 GLY A N 1
ATOM 552 C CA . GLY A 1 71 ? -5.402 -4.989 19.959 1.00 95.88 71 GLY A CA 1
ATOM 553 C C . GLY A 1 71 ? -4.668 -6.184 19.339 1.00 95.88 71 GLY A C 1
ATOM 554 O O . GLY A 1 71 ? -3.436 -6.220 19.388 1.00 95.88 71 GLY A O 1
ATOM 555 N N . ASN A 1 72 ? -5.363 -7.143 18.721 1.00 96.50 72 ASN A N 1
ATOM 556 C CA . ASN A 1 72 ? -4.717 -8.234 17.989 1.00 96.50 72 ASN A CA 1
ATOM 557 C C . ASN A 1 72 ? -4.251 -7.761 16.611 1.00 96.50 72 ASN A C 1
ATOM 559 O O . ASN A 1 72 ? -4.955 -7.032 15.918 1.00 96.50 72 ASN A O 1
ATOM 563 N N . VAL A 1 73 ? -3.085 -8.229 16.164 1.00 97.94 73 VAL A N 1
ATOM 564 C CA . VAL A 1 73 ? -2.582 -7.928 14.815 1.00 97.94 73 VAL A CA 1
ATOM 565 C C . VAL A 1 73 ? -3.343 -8.748 13.767 1.00 97.94 73 VAL A C 1
ATOM 567 O O . VAL A 1 73 ? -3.208 -9.975 13.730 1.00 97.94 73 VAL A O 1
ATOM 570 N N . LEU A 1 74 ? -4.069 -8.056 12.884 1.00 97.06 74 LEU A N 1
ATOM 571 C CA . LEU A 1 74 ? -4.864 -8.626 11.793 1.00 97.06 74 LEU A CA 1
ATOM 572 C C . LEU A 1 74 ? -4.036 -8.986 10.561 1.00 97.06 74 LEU A C 1
ATOM 574 O O . LEU A 1 74 ? -4.333 -9.973 9.896 1.00 97.06 74 LEU A O 1
ATOM 578 N N . THR A 1 75 ? -3.023 -8.189 10.224 1.00 98.44 75 THR A N 1
ATOM 579 C CA . THR A 1 75 ? -2.239 -8.385 8.996 1.00 98.44 75 THR A CA 1
ATOM 580 C C . THR A 1 75 ? -0.932 -9.133 9.234 1.00 98.44 75 THR A C 1
ATOM 582 O O . THR A 1 75 ? -0.447 -9.223 10.358 1.00 98.44 75 THR A O 1
ATOM 585 N N . GLU A 1 76 ? -0.323 -9.656 8.173 1.00 98.25 76 GLU A N 1
ATOM 586 C CA . GLU A 1 76 ? 1.001 -10.291 8.223 1.00 98.25 76 GLU A CA 1
ATOM 587 C C . GLU A 1 76 ? 2.008 -9.549 7.341 1.00 98.25 76 GLU A C 1
ATOM 589 O O . GLU A 1 76 ? 1.639 -8.970 6.322 1.00 98.25 76 GLU A O 1
ATOM 594 N N . ASP A 1 77 ? 3.286 -9.597 7.705 1.00 97.94 77 ASP A N 1
ATOM 595 C CA . ASP A 1 77 ? 4.405 -9.102 6.900 1.00 97.94 77 ASP A CA 1
ATOM 596 C C . ASP A 1 77 ? 5.472 -10.195 6.840 1.00 97.94 77 ASP A C 1
ATOM 598 O O . ASP A 1 77 ? 5.817 -10.774 7.870 1.00 97.94 77 ASP A O 1
ATOM 602 N N . PHE A 1 78 ? 5.958 -10.509 5.636 1.00 97.50 78 PHE A N 1
ATOM 603 C CA . PHE A 1 78 ? 6.842 -11.656 5.382 1.00 97.50 78 PHE A CA 1
ATOM 604 C C . PHE A 1 78 ? 6.312 -13.010 5.906 1.00 97.50 78 PHE A C 1
ATOM 606 O O . PHE A 1 78 ? 7.063 -13.733 6.580 1.00 97.50 78 PHE A O 1
ATOM 613 N N . PRO A 1 79 ? 5.050 -13.391 5.625 1.00 97.06 79 PRO A N 1
ATOM 614 C CA . PRO A 1 79 ? 4.538 -14.679 6.075 1.00 97.06 79 PRO A CA 1
ATOM 615 C C . PRO A 1 79 ? 5.325 -15.822 5.417 1.00 97.06 79 PRO A C 1
ATOM 617 O O . PRO A 1 79 ? 5.775 -15.705 4.276 1.00 97.06 79 PRO A O 1
ATOM 620 N N . ALA A 1 80 ? 5.520 -16.921 6.149 1.00 94.75 80 ALA A N 1
ATOM 621 C CA . ALA A 1 80 ? 6.444 -17.991 5.760 1.00 94.75 80 ALA A CA 1
ATOM 622 C C . ALA A 1 80 ? 6.104 -18.660 4.414 1.00 94.75 80 ALA A C 1
ATOM 624 O O . ALA A 1 80 ? 7.001 -19.136 3.727 1.00 94.75 80 ALA A O 1
ATOM 625 N N . ASP A 1 81 ? 4.827 -18.673 4.029 1.00 94.69 81 ASP A N 1
ATOM 626 C CA . ASP A 1 81 ? 4.340 -19.224 2.764 1.00 94.69 81 ASP A CA 1
ATOM 627 C C . ASP A 1 81 ? 4.603 -18.300 1.562 1.00 94.69 81 ASP A C 1
ATOM 629 O O . ASP A 1 81 ? 4.771 -18.780 0.445 1.00 94.69 81 ASP A O 1
ATOM 633 N N . HIS A 1 82 ? 4.641 -16.980 1.777 1.00 95.94 82 HIS A N 1
ATOM 634 C CA . HIS A 1 82 ? 4.768 -15.975 0.719 1.00 95.94 82 HIS A CA 1
ATOM 635 C C . HIS A 1 82 ? 5.497 -14.722 1.234 1.00 95.94 82 HIS A C 1
ATOM 637 O O . HIS A 1 82 ? 4.873 -13.708 1.542 1.00 95.94 82 HIS A O 1
ATOM 643 N N . LEU A 1 83 ? 6.834 -14.752 1.282 1.00 96.69 83 LEU A N 1
ATOM 644 C CA . LEU A 1 83 ? 7.655 -13.687 1.892 1.00 96.69 83 LEU A CA 1
ATOM 645 C C . LEU A 1 83 ? 7.498 -12.290 1.265 1.00 96.69 83 LEU A C 1
ATOM 647 O O . LEU A 1 83 ? 7.827 -11.289 1.903 1.00 96.69 83 LEU A O 1
ATOM 651 N N . HIS A 1 84 ? 6.991 -12.209 0.034 1.00 95.31 84 HIS A N 1
ATOM 652 C CA . HIS A 1 84 ? 6.696 -10.940 -0.625 1.00 95.31 84 HIS A CA 1
ATOM 653 C C . HIS A 1 84 ? 5.370 -10.313 -0.163 1.00 95.31 84 HIS A C 1
ATOM 655 O O . HIS A 1 84 ? 5.166 -9.120 -0.383 1.00 95.31 84 HIS A O 1
ATOM 661 N N . HIS A 1 85 ? 4.466 -11.058 0.478 1.00 97.38 85 HIS A N 1
ATOM 662 C CA . HIS A 1 85 ? 3.203 -10.512 0.977 1.00 97.38 85 HIS A CA 1
ATOM 663 C C . HIS A 1 85 ? 3.396 -9.621 2.211 1.00 97.38 85 HIS A C 1
ATOM 665 O O . HIS A 1 85 ? 4.317 -9.803 3.012 1.00 97.38 85 HIS A O 1
ATOM 671 N N . ARG A 1 86 ? 2.498 -8.639 2.347 1.00 97.88 86 ARG A N 1
ATOM 672 C CA . ARG A 1 86 ? 2.573 -7.581 3.358 1.00 97.88 86 ARG A CA 1
ATOM 673 C C . ARG A 1 86 ? 1.217 -6.942 3.612 1.00 97.88 86 ARG A C 1
ATOM 675 O O . ARG A 1 86 ? 0.588 -6.505 2.667 1.00 97.88 86 ARG A O 1
ATOM 682 N N . GLY A 1 87 ? 0.814 -6.790 4.865 1.00 98.56 87 GLY A N 1
ATOM 683 C CA . GLY A 1 87 ? -0.093 -5.731 5.293 1.00 98.56 87 GLY A CA 1
ATOM 684 C C . GLY A 1 87 ? -1.366 -5.511 4.467 1.00 98.56 87 GLY A C 1
ATOM 685 O O . GLY A 1 87 ? -1.961 -6.429 3.909 1.00 98.56 87 GLY A O 1
ATOM 686 N N . ILE A 1 88 ? -1.764 -4.244 4.393 1.00 98.75 88 ILE A N 1
ATOM 687 C CA . ILE A 1 88 ? -2.604 -3.697 3.324 1.00 98.75 88 ILE A CA 1
ATOM 688 C C . ILE A 1 88 ? -1.670 -3.014 2.327 1.00 98.75 88 ILE A C 1
ATOM 690 O O . ILE A 1 88 ? -0.871 -2.164 2.724 1.00 98.75 88 ILE A O 1
ATOM 694 N N . PHE A 1 89 ? -1.760 -3.381 1.054 1.00 98.62 89 PHE A N 1
ATOM 695 C CA . PHE A 1 89 ? -0.846 -2.938 0.004 1.00 98.62 89 PHE A CA 1
ATOM 696 C C . PHE A 1 89 ? -1.556 -2.864 -1.346 1.00 98.62 89 PHE A C 1
ATOM 698 O O . PHE A 1 89 ? -2.641 -3.410 -1.520 1.00 98.62 89 PHE A O 1
ATOM 705 N N . TRP A 1 90 ? -0.935 -2.211 -2.322 1.00 98.50 90 TRP A N 1
ATOM 706 C CA . TRP A 1 90 ? -1.395 -2.206 -3.706 1.00 98.50 90 TRP A CA 1
ATOM 707 C C . TRP A 1 90 ? -0.220 -2.487 -4.627 1.00 98.50 90 TRP A C 1
ATOM 709 O O . TRP A 1 90 ? 0.822 -1.838 -4.550 1.00 98.50 90 TRP A O 1
ATOM 719 N N . ALA A 1 91 ? -0.355 -3.507 -5.468 1.00 98.12 91 ALA A N 1
ATOM 720 C CA . ALA A 1 91 ? 0.728 -3.938 -6.337 1.00 98.12 91 ALA A CA 1
ATOM 721 C C . ALA A 1 91 ? 0.218 -4.709 -7.555 1.00 98.12 91 ALA A C 1
ATOM 723 O O . ALA A 1 91 ? -0.881 -5.256 -7.557 1.00 98.12 91 ALA A O 1
ATOM 724 N N . TRP A 1 92 ? 1.045 -4.779 -8.592 1.00 98.31 92 TRP A N 1
ATOM 725 C CA . TRP A 1 92 ? 0.728 -5.431 -9.860 1.00 98.31 92 TRP A CA 1
ATOM 726 C C . TRP A 1 92 ? 1.887 -6.330 -10.280 1.00 98.31 92 TRP A C 1
ATOM 728 O O . TRP A 1 92 ? 3.050 -6.002 -10.037 1.00 98.31 92 TRP A O 1
ATOM 738 N N . HIS A 1 93 ? 1.566 -7.446 -10.933 1.00 98.12 93 HIS A N 1
ATOM 739 C CA . HIS A 1 93 ? 2.558 -8.379 -11.482 1.00 98.12 93 HIS A CA 1
ATOM 740 C C . HIS A 1 93 ? 3.246 -7.862 -12.746 1.00 98.12 93 HIS A C 1
ATOM 742 O O . HIS A 1 93 ? 4.234 -8.425 -13.235 1.00 98.12 93 HIS A O 1
ATOM 748 N N . GLN A 1 94 ? 2.676 -6.812 -13.325 1.00 98.00 94 GLN A N 1
ATOM 749 C CA . GLN A 1 94 ? 3.100 -6.270 -14.592 1.00 98.00 94 GLN A CA 1
ATOM 750 C C . GLN A 1 94 ? 3.147 -4.750 -14.507 1.00 98.00 94 GLN A C 1
ATOM 752 O O . GLN A 1 94 ? 2.118 -4.106 -14.314 1.00 98.00 94 GLN A O 1
ATOM 757 N N . LEU A 1 95 ? 4.341 -4.196 -14.696 1.00 97.94 95 LEU A N 1
ATOM 758 C CA . LEU A 1 95 ? 4.558 -2.808 -15.082 1.00 97.94 95 LEU A CA 1
ATOM 759 C C . LEU A 1 95 ? 5.321 -2.810 -16.406 1.00 97.94 95 LEU A C 1
ATOM 761 O O . LEU A 1 95 ? 6.402 -3.390 -16.488 1.00 97.94 95 LEU A O 1
ATOM 765 N N . TRP A 1 96 ? 4.765 -2.167 -17.426 1.00 98.06 96 TRP A N 1
ATOM 766 C CA . TRP A 1 96 ? 5.354 -2.062 -18.760 1.00 98.06 96 TRP A CA 1
ATOM 767 C C . TRP A 1 96 ? 5.537 -0.601 -19.154 1.00 98.06 96 TRP A C 1
ATOM 769 O O . TRP A 1 96 ? 4.708 0.229 -18.786 1.00 98.06 96 TRP A O 1
ATOM 779 N N . VAL A 1 97 ? 6.566 -0.316 -19.952 1.00 97.62 97 VAL A N 1
ATOM 780 C CA . VAL A 1 97 ? 6.728 0.943 -20.697 1.00 97.62 97 VAL A CA 1
ATOM 781 C C . VAL A 1 97 ? 7.046 0.583 -22.141 1.00 97.62 97 VAL A C 1
ATOM 783 O O . VAL A 1 97 ? 8.057 -0.070 -22.412 1.00 97.62 97 VAL A O 1
ATOM 786 N N . GLY A 1 98 ? 6.149 0.944 -23.063 1.00 96.38 98 GLY A N 1
ATOM 787 C CA . GLY A 1 98 ? 6.171 0.366 -24.408 1.00 96.38 98 GLY A CA 1
ATOM 788 C C . GLY A 1 98 ? 6.142 -1.163 -24.315 1.00 96.38 98 GLY A C 1
ATOM 789 O O . GLY A 1 98 ? 5.368 -1.723 -23.535 1.00 96.38 98 GLY A O 1
ATOM 790 N N . ASP A 1 99 ? 7.032 -1.835 -25.040 1.00 95.94 99 ASP A N 1
ATOM 791 C CA . ASP A 1 99 ? 7.092 -3.304 -25.096 1.00 95.94 99 ASP A CA 1
ATOM 792 C C . ASP A 1 99 ? 8.075 -3.924 -24.091 1.00 95.94 99 ASP A C 1
ATOM 794 O O . ASP A 1 99 ? 8.337 -5.125 -24.125 1.00 95.94 99 ASP A O 1
ATOM 798 N N . LYS A 1 100 ? 8.617 -3.126 -23.160 1.00 96.31 100 LYS A N 1
ATOM 799 C CA . LYS A 1 100 ? 9.525 -3.612 -22.117 1.00 96.31 100 LYS A CA 1
ATOM 800 C C . LYS A 1 100 ? 8.785 -3.810 -20.798 1.00 96.31 100 LYS A C 1
ATOM 802 O O . LYS A 1 100 ? 8.203 -2.864 -20.262 1.00 96.31 100 LYS A O 1
ATOM 807 N N . LYS A 1 101 ? 8.871 -5.019 -20.230 1.00 96.38 101 LYS A N 1
ATOM 808 C CA . LYS A 1 101 ? 8.464 -5.271 -18.842 1.00 96.38 101 LYS A CA 1
ATOM 809 C C . LYS A 1 101 ? 9.511 -4.667 -17.912 1.00 96.38 101 LYS A C 1
ATOM 811 O O . LYS A 1 101 ? 10.686 -5.016 -17.978 1.00 96.38 101 LYS A O 1
ATOM 816 N N . ILE A 1 102 ? 9.073 -3.739 -17.077 1.00 97.44 102 ILE A N 1
ATOM 817 C CA . ILE A 1 102 ? 9.925 -2.936 -16.203 1.00 97.44 102 ILE A CA 1
ATOM 818 C C . ILE A 1 102 ? 10.077 -3.580 -14.827 1.00 97.44 102 ILE A C 1
ATOM 820 O O . ILE A 1 102 ? 11.163 -3.565 -14.264 1.00 97.44 102 ILE A O 1
ATOM 824 N N . GLY A 1 103 ? 9.019 -4.190 -14.298 1.00 97.25 103 GLY A N 1
ATOM 825 C CA . GLY A 1 103 ? 9.101 -4.845 -13.000 1.00 97.25 103 GLY A CA 1
ATOM 826 C C . GLY A 1 103 ? 7.836 -5.589 -12.609 1.00 97.25 103 GLY A C 1
ATOM 827 O O . GLY A 1 103 ? 6.834 -5.600 -13.333 1.00 97.25 103 GLY A O 1
ATOM 828 N N . ASP A 1 104 ? 7.917 -6.226 -11.445 1.00 98.12 104 ASP A N 1
ATOM 829 C CA . ASP A 1 104 ? 6.826 -6.938 -10.793 1.00 98.12 104 ASP A CA 1
ATOM 830 C C . ASP A 1 104 ? 6.729 -6.444 -9.344 1.00 98.12 104 ASP A C 1
ATOM 832 O O . ASP A 1 104 ? 7.436 -6.893 -8.436 1.00 98.12 104 ASP A O 1
ATOM 836 N N . GLY A 1 105 ? 5.851 -5.462 -9.137 1.00 97.50 105 GLY A N 1
ATOM 837 C CA . GLY A 1 105 ? 5.632 -4.869 -7.825 1.00 97.50 105 GLY A CA 1
ATOM 838 C C . GLY A 1 105 ? 4.986 -5.846 -6.846 1.00 97.50 105 GLY A C 1
ATOM 839 O O . GLY A 1 105 ? 5.196 -5.720 -5.640 1.00 97.50 105 GLY A O 1
ATOM 840 N N . TRP A 1 106 ? 4.227 -6.836 -7.330 1.00 98.12 106 TRP A N 1
ATOM 841 C CA . TRP A 1 106 ? 3.573 -7.825 -6.474 1.00 98.12 106 TRP A CA 1
ATOM 842 C C . TRP A 1 106 ? 4.609 -8.624 -5.685 1.00 98.12 106 TRP A C 1
ATOM 844 O O . TRP A 1 106 ? 4.570 -8.649 -4.453 1.00 98.12 106 TRP A O 1
ATOM 854 N N . ILE A 1 107 ? 5.607 -9.174 -6.377 1.00 97.19 107 ILE A N 1
ATOM 855 C CA . ILE A 1 107 ? 6.678 -9.964 -5.748 1.00 97.19 107 ILE A CA 1
ATOM 856 C C . ILE A 1 107 ? 7.873 -9.121 -5.269 1.00 97.19 107 ILE A C 1
ATOM 858 O O . ILE A 1 107 ? 8.854 -9.685 -4.788 1.00 97.19 107 ILE A O 1
ATOM 862 N N . ALA A 1 108 ? 7.778 -7.788 -5.366 1.00 96.88 108 ALA A N 1
ATOM 863 C CA . ALA A 1 108 ? 8.847 -6.834 -5.045 1.00 96.88 108 ALA A CA 1
ATOM 864 C C . ALA A 1 108 ? 10.140 -7.083 -5.843 1.00 96.88 108 ALA A C 1
ATOM 866 O O . ALA A 1 108 ? 11.240 -7.069 -5.296 1.00 96.88 108 ALA A O 1
ATOM 867 N N . LYS A 1 109 ? 9.996 -7.326 -7.149 1.00 97.25 109 LYS A N 1
ATOM 868 C CA . LYS A 1 109 ? 11.111 -7.552 -8.069 1.00 97.25 109 LYS A CA 1
ATOM 869 C C . LYS A 1 109 ? 11.269 -6.377 -9.026 1.00 97.25 109 LYS A C 1
ATOM 871 O O . LYS A 1 109 ? 10.301 -5.964 -9.663 1.00 97.25 109 LYS A O 1
ATOM 876 N N . ASP A 1 110 ? 12.507 -5.897 -9.153 1.00 97.12 110 ASP A N 1
ATOM 877 C CA . ASP A 1 110 ? 12.888 -4.796 -10.047 1.00 97.12 110 ASP A CA 1
ATOM 878 C C . ASP A 1 110 ? 12.051 -3.521 -9.823 1.00 97.12 110 ASP A C 1
ATOM 880 O O . ASP A 1 110 ? 11.748 -2.792 -10.766 1.00 97.12 110 ASP A O 1
ATOM 884 N N . MET A 1 111 ? 11.658 -3.251 -8.574 1.00 96.88 111 MET A N 1
ATOM 885 C CA . MET A 1 111 ? 10.807 -2.121 -8.197 1.00 96.88 111 MET A CA 1
ATOM 886 C C . MET A 1 111 ? 11.276 -1.490 -6.886 1.00 96.88 111 MET A C 1
ATOM 888 O O . MET A 1 111 ? 11.608 -2.193 -5.935 1.00 96.88 111 MET A O 1
ATOM 892 N N . THR A 1 112 ? 11.218 -0.162 -6.827 1.00 96.69 112 THR A N 1
ATOM 893 C CA . THR A 1 112 ? 11.476 0.642 -5.629 1.00 96.69 112 THR A CA 1
ATOM 894 C C . THR A 1 112 ? 10.361 1.666 -5.454 1.00 96.69 112 THR A C 1
ATOM 896 O O . THR A 1 112 ? 9.916 2.272 -6.430 1.00 96.69 112 THR A O 1
ATOM 899 N N . TRP A 1 113 ? 9.949 1.891 -4.206 1.00 97.88 113 TRP A N 1
ATOM 900 C CA . TRP A 1 113 ? 8.943 2.881 -3.818 1.00 97.88 113 TRP A CA 1
ATOM 901 C C . TRP A 1 113 ? 9.590 3.951 -2.942 1.00 97.88 113 TRP A C 1
ATOM 903 O O . TRP A 1 113 ? 9.853 3.723 -1.763 1.00 97.88 113 TRP A O 1
ATOM 913 N N . ASP A 1 114 ? 9.875 5.108 -3.530 1.00 97.94 114 ASP A N 1
ATOM 914 C CA . ASP A 1 114 ? 10.518 6.228 -2.846 1.00 97.94 114 ASP A CA 1
ATOM 915 C C . ASP A 1 114 ? 9.461 7.135 -2.197 1.00 97.94 114 ASP A C 1
ATOM 917 O O . ASP A 1 114 ? 8.869 8.005 -2.847 1.00 97.94 114 ASP A O 1
ATOM 921 N N . VAL A 1 115 ? 9.167 6.870 -0.919 1.00 98.50 115 VAL A N 1
ATOM 922 C CA . VAL A 1 115 ? 8.098 7.533 -0.159 1.00 98.50 115 VAL A CA 1
ATOM 923 C C . VAL A 1 115 ? 8.587 8.845 0.463 1.00 98.50 115 VAL A C 1
ATOM 925 O O . VAL A 1 115 ? 9.428 8.874 1.373 1.00 98.50 115 VAL A O 1
ATOM 928 N N . HIS A 1 116 ? 7.969 9.945 0.049 1.00 98.38 11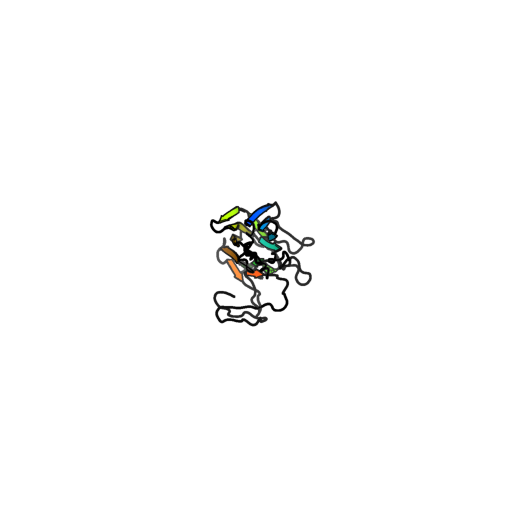6 HIS A N 1
ATOM 929 C CA . HIS A 1 116 ? 8.318 11.302 0.455 1.00 98.38 116 HIS A CA 1
ATOM 930 C C . HIS A 1 116 ? 7.068 12.172 0.672 1.00 98.38 116 HIS A C 1
ATOM 932 O O . HIS A 1 116 ? 5.933 11.718 0.533 1.00 98.38 116 HIS A O 1
ATOM 938 N N . GLY A 1 117 ? 7.273 13.426 1.090 1.00 97.62 117 GLY A N 1
ATOM 939 C CA . GLY A 1 117 ? 6.173 14.374 1.305 1.00 97.62 117 GLY A CA 1
ATOM 940 C C . GLY A 1 117 ? 5.164 13.928 2.367 1.00 97.62 117 GLY A C 1
ATOM 941 O O . GLY A 1 117 ? 3.981 14.221 2.232 1.00 97.62 117 GLY A O 1
ATOM 942 N N . LEU A 1 118 ? 5.613 13.187 3.386 1.00 98.38 118 LEU A N 1
ATOM 943 C CA . LEU A 1 118 ? 4.730 12.661 4.421 1.00 98.38 118 LEU A CA 1
ATOM 944 C C . LEU A 1 118 ? 4.117 13.792 5.247 1.00 98.38 118 LEU A C 1
ATOM 946 O O . LEU A 1 118 ? 4.835 14.610 5.819 1.00 98.38 118 LEU A O 1
ATOM 950 N N . GLN A 1 119 ? 2.792 13.785 5.346 1.00 98.50 119 GLN A N 1
ATOM 951 C CA . GLN A 1 119 ? 2.008 14.716 6.147 1.00 98.50 119 GLN A CA 1
ATOM 952 C C . GLN A 1 119 ? 0.929 13.966 6.923 1.00 98.50 119 GLN A C 1
ATOM 954 O O . GLN A 1 119 ? 0.385 12.964 6.452 1.00 98.50 119 GLN A O 1
ATOM 959 N N . THR A 1 120 ? 0.607 14.465 8.113 1.00 98.69 120 THR A N 1
ATOM 960 C CA . THR A 1 120 ? -0.510 13.980 8.925 1.00 98.69 120 THR A CA 1
ATOM 961 C C . THR A 1 120 ? -1.438 15.136 9.272 1.00 98.69 120 THR A C 1
ATOM 963 O O . THR A 1 120 ? -0.991 16.269 9.450 1.00 98.69 120 THR A O 1
ATOM 966 N N . SER A 1 121 ? -2.741 14.871 9.345 1.00 98.06 121 SER A N 1
ATOM 967 C CA . SER A 1 121 ? -3.740 15.903 9.646 1.00 98.06 121 SER A CA 1
ATOM 968 C C . SER A 1 121 ? -4.925 15.346 10.426 1.00 98.06 121 SER A C 1
ATOM 970 O O . SER A 1 121 ? -5.405 14.256 10.103 1.00 98.06 121 SER A O 1
ATOM 972 N N . GLN A 1 122 ? -5.437 16.133 11.373 1.00 97.44 122 GLN A N 1
ATOM 973 C CA . GLN A 1 122 ? -6.686 15.867 12.088 1.00 97.44 122 GLN A CA 1
ATOM 974 C C . GLN A 1 122 ? -7.882 16.410 11.291 1.00 97.44 122 GLN A C 1
ATOM 976 O O . GLN A 1 122 ? -7.871 17.555 10.833 1.00 97.44 122 GLN A O 1
ATOM 981 N N . GLY A 1 123 ? -8.919 15.598 11.120 1.00 96.00 123 GLY A N 1
ATOM 982 C CA . GLY A 1 123 ? -10.206 15.992 10.558 1.00 96.00 123 GLY A CA 1
ATOM 983 C C . GLY A 1 123 ? -11.156 16.529 11.629 1.00 96.00 123 GLY A C 1
ATOM 984 O O . GLY A 1 123 ? -11.074 16.162 12.798 1.00 96.00 123 GLY A O 1
ATOM 985 N N . LYS A 1 124 ? -12.118 17.366 11.220 1.00 94.81 124 LYS A N 1
ATOM 986 C CA . LYS A 1 124 ? -13.166 17.894 12.121 1.00 94.81 124 LYS A CA 1
ATOM 987 C C . LYS A 1 124 ? -14.096 16.810 12.684 1.00 94.81 124 LYS A C 1
ATOM 989 O O . LYS A 1 124 ? -14.766 17.046 13.677 1.00 94.81 124 LYS A O 1
ATOM 994 N N . ASP A 1 125 ? -14.142 15.649 12.040 1.00 95.06 125 ASP A N 1
ATOM 995 C CA . ASP A 1 125 ? -14.888 14.457 12.459 1.00 95.06 125 ASP A CA 1
ATOM 996 C C . ASP A 1 125 ? -14.055 13.511 13.346 1.00 95.06 125 ASP A C 1
ATOM 998 O O . ASP A 1 125 ? -14.391 12.340 13.493 1.00 95.06 125 ASP A O 1
ATOM 1002 N N . GLY A 1 126 ? -12.931 13.991 13.889 1.00 96.06 126 GLY A N 1
ATOM 1003 C CA . GLY A 1 126 ? -12.027 13.203 14.728 1.00 96.06 126 GLY A CA 1
ATOM 1004 C C . GLY A 1 126 ? -11.167 12.197 13.959 1.00 96.06 126 GLY A C 1
ATOM 1005 O O . GLY A 1 126 ? -10.394 11.471 14.575 1.00 96.06 126 GLY A O 1
ATOM 1006 N N . SER A 1 127 ? -11.277 12.131 12.628 1.00 98.31 127 SER A N 1
ATOM 1007 C CA . SER A 1 127 ? -10.418 11.263 11.816 1.00 98.31 127 SER A CA 1
ATOM 1008 C C . SER A 1 127 ? -8.977 11.767 11.753 1.00 98.31 127 SER A C 1
ATOM 1010 O O . SER A 1 127 ? -8.712 12.962 11.846 1.00 98.31 127 SER A O 1
ATOM 1012 N N . VAL A 1 128 ? -8.040 10.858 11.499 1.00 98.75 128 VAL A N 1
ATOM 1013 C CA . VAL A 1 128 ? -6.643 11.189 11.197 1.00 98.75 128 VAL A CA 1
ATOM 1014 C C . VAL A 1 128 ? -6.312 10.729 9.792 1.00 98.75 128 VAL A C 1
ATOM 1016 O O . VAL A 1 128 ? -6.624 9.603 9.413 1.00 98.75 128 VAL A O 1
ATOM 1019 N N . SER A 1 129 ? -5.666 11.591 9.011 1.00 98.81 129 SER A N 1
ATOM 1020 C CA . SER A 1 129 ? -5.177 11.244 7.676 1.00 98.81 129 SER A CA 1
ATOM 1021 C C . SER A 1 129 ? -3.657 11.197 7.633 1.00 98.81 129 SER A C 1
ATOM 1023 O O . SER A 1 129 ? -2.997 12.061 8.204 1.00 98.81 129 SER A O 1
ATOM 1025 N N . ILE A 1 130 ? -3.119 10.220 6.908 1.00 98.88 130 ILE A N 1
ATOM 1026 C CA . ILE A 1 130 ? -1.736 10.160 6.430 1.00 98.88 130 ILE A CA 1
ATOM 1027 C C . ILE A 1 130 ? -1.777 10.483 4.939 1.00 98.88 130 ILE A C 1
ATOM 1029 O O . ILE A 1 130 ? -2.594 9.918 4.213 1.00 98.88 130 ILE A O 1
ATOM 1033 N N . GLN A 1 131 ? -0.920 11.385 4.478 1.00 98.88 131 GLN A N 1
ATOM 1034 C CA . GLN A 1 131 ? -0.792 11.760 3.072 1.00 98.88 131 GLN A CA 1
ATOM 1035 C C . GLN A 1 131 ? 0.673 11.642 2.661 1.00 98.88 131 GLN A C 1
ATOM 1037 O O . GLN A 1 131 ? 1.559 12.074 3.397 1.00 98.88 131 GLN A O 1
ATOM 1042 N N . VAL A 1 132 ? 0.932 11.024 1.511 1.00 98.81 132 VAL A N 1
ATOM 1043 C CA . VAL A 1 132 ? 2.283 10.796 0.985 1.00 98.81 132 VAL A CA 1
ATOM 1044 C C . VAL A 1 132 ? 2.314 10.947 -0.531 1.00 98.81 132 VAL A C 1
ATOM 1046 O O . VAL A 1 132 ? 1.322 10.693 -1.221 1.00 98.81 132 VAL A O 1
ATOM 1049 N N . ALA A 1 133 ? 3.487 11.301 -1.047 1.00 98.88 133 ALA A N 1
ATOM 1050 C CA . ALA A 1 133 ? 3.846 11.119 -2.443 1.00 98.88 133 ALA A CA 1
ATOM 1051 C C . ALA A 1 133 ? 4.836 9.953 -2.559 1.00 98.88 133 ALA A C 1
ATOM 1053 O O . ALA A 1 133 ? 5.691 9.761 -1.690 1.00 98.88 133 ALA A O 1
ATOM 1054 N N . VAL A 1 134 ? 4.721 9.159 -3.621 1.00 98.81 134 VAL A N 1
ATOM 1055 C CA . VAL A 1 134 ? 5.609 8.017 -3.852 1.00 98.81 134 VAL A CA 1
ATOM 1056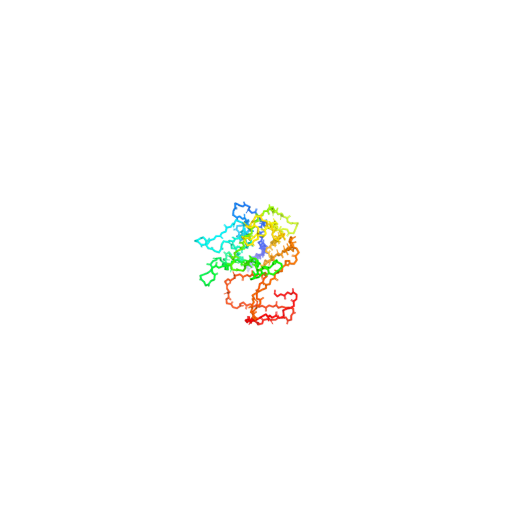 C C . VAL A 1 134 ? 6.069 8.012 -5.296 1.00 98.81 134 VAL A C 1
ATOM 1058 O O . VAL A 1 134 ? 5.262 8.028 -6.224 1.00 98.81 134 VAL A O 1
ATOM 1061 N N . ASP A 1 135 ? 7.381 7.958 -5.483 1.00 98.62 135 ASP A N 1
ATOM 1062 C CA . ASP A 1 135 ? 7.981 7.793 -6.798 1.00 98.62 135 ASP A CA 1
ATOM 1063 C C . ASP A 1 135 ? 8.330 6.321 -7.003 1.00 98.62 135 ASP A C 1
ATOM 1065 O O . ASP A 1 135 ? 9.174 5.757 -6.302 1.00 98.62 135 ASP A O 1
ATOM 1069 N N . TRP A 1 136 ? 7.678 5.685 -7.972 1.00 98.31 136 TRP A N 1
ATOM 1070 C CA . TRP A 1 136 ? 8.001 4.317 -8.351 1.00 98.31 136 TRP A CA 1
ATOM 1071 C C . TRP A 1 136 ? 9.164 4.335 -9.335 1.00 98.31 136 TRP A C 1
ATOM 1073 O O . TRP A 1 136 ? 9.130 5.049 -10.343 1.00 98.31 136 TRP A O 1
ATOM 1083 N N . LYS A 1 137 ? 10.184 3.532 -9.050 1.00 97.69 137 LYS A N 1
ATOM 1084 C CA . LYS A 1 137 ? 11.421 3.434 -9.832 1.00 97.69 137 LYS A CA 1
ATOM 1085 C C . LYS A 1 137 ? 11.735 1.966 -10.103 1.00 97.69 137 LYS A C 1
ATOM 1087 O O . LYS A 1 137 ? 11.260 1.085 -9.390 1.00 97.69 137 LYS A O 1
ATOM 1092 N N . SER A 1 138 ? 12.542 1.707 -11.124 1.00 97.56 138 SER A N 1
ATOM 1093 C CA . SER A 1 138 ? 12.998 0.359 -11.461 1.00 97.56 138 SER A CA 1
ATOM 1094 C C . SER A 1 138 ? 14.423 0.398 -12.005 1.00 97.56 138 SER A C 1
ATOM 1096 O O . SER A 1 138 ? 14.697 1.245 -12.858 1.00 97.56 138 SER A O 1
ATOM 1098 N N . PRO A 1 139 ? 15.316 -0.528 -11.604 1.00 97.00 139 PRO A N 1
ATOM 1099 C CA . PRO A 1 139 ? 16.632 -0.662 -12.227 1.00 97.00 139 PRO A CA 1
ATOM 1100 C C . PRO A 1 139 ? 16.539 -0.936 -13.737 1.00 97.00 139 PRO A C 1
ATOM 1102 O O . PRO A 1 139 ? 17.447 -0.582 -14.480 1.00 97.00 139 PRO A O 1
ATOM 1105 N N . GLN A 1 140 ? 15.419 -1.482 -14.223 1.00 96.94 140 GLN A N 1
ATOM 1106 C CA . GLN A 1 140 ? 15.186 -1.736 -15.646 1.00 96.94 140 GLN A CA 1
ATOM 1107 C C . GLN A 1 140 ? 14.848 -0.466 -16.448 1.00 96.94 140 GLN A C 1
ATOM 1109 O O . GLN A 1 140 ? 14.707 -0.538 -17.674 1.00 96.94 140 GLN A O 1
ATOM 1114 N N . TRP A 1 141 ? 14.724 0.693 -15.793 1.00 95.69 141 TRP A N 1
ATOM 1115 C CA . TRP A 1 141 ? 14.429 1.979 -16.418 1.00 95.69 141 TRP A CA 1
ATOM 1116 C C . TRP A 1 141 ? 15.392 3.065 -15.937 1.00 95.69 141 TRP A C 1
ATOM 1118 O O . TRP A 1 141 ? 15.335 3.495 -14.784 1.00 95.69 141 TRP A O 1
ATOM 1128 N N . HIS A 1 142 ? 16.274 3.525 -16.829 1.00 95.12 142 HIS A N 1
ATOM 1129 C CA . HIS A 1 142 ? 17.315 4.512 -16.507 1.00 95.12 142 HIS A CA 1
ATOM 1130 C C . HIS A 1 142 ? 18.085 4.181 -15.208 1.00 95.12 142 HIS A C 1
ATOM 1132 O O . HIS A 1 142 ? 18.312 5.064 -14.379 1.00 95.12 142 HIS A O 1
ATOM 1138 N N . ASP A 1 143 ? 18.429 2.905 -15.005 1.00 95.69 143 ASP A N 1
ATOM 1139 C CA . ASP A 1 143 ? 19.147 2.386 -13.831 1.00 95.69 143 ASP A CA 1
ATOM 1140 C C . ASP A 1 143 ? 18.501 2.753 -12.481 1.00 95.69 143 ASP A C 1
ATOM 1142 O O . ASP A 1 143 ? 19.188 2.968 -11.484 1.00 95.69 143 ASP A O 1
ATOM 1146 N N . GLY A 1 144 ? 17.172 2.905 -12.439 1.00 95.50 144 GLY A N 1
ATOM 1147 C CA . GLY A 1 144 ? 16.440 3.289 -11.229 1.00 95.50 144 GLY A CA 1
ATOM 1148 C C . GLY A 1 144 ? 16.570 4.764 -10.851 1.00 95.50 144 GLY A C 1
ATOM 1149 O O . GLY A 1 144 ? 16.087 5.164 -9.795 1.00 95.50 144 GLY A O 1
ATOM 1150 N N . LYS A 1 145 ? 17.187 5.595 -11.699 1.00 95.69 145 LYS A N 1
ATOM 1151 C CA . LYS A 1 145 ? 17.413 7.023 -11.417 1.00 95.69 145 LYS A CA 1
ATOM 1152 C C . LYS A 1 145 ? 16.212 7.901 -11.752 1.00 95.69 145 LYS A C 1
ATOM 1154 O O . LYS A 1 145 ? 16.113 9.009 -11.231 1.00 95.69 145 LYS A O 1
ATOM 1159 N N . LYS A 1 146 ? 15.305 7.435 -12.618 1.00 96.25 146 LYS A N 1
ATOM 1160 C CA . LYS A 1 146 ? 14.108 8.186 -13.021 1.00 96.25 146 LYS A CA 1
ATOM 1161 C C . LYS A 1 146 ? 12.824 7.551 -12.505 1.00 96.25 146 LYS A C 1
ATOM 1163 O O . LYS A 1 146 ? 12.685 6.331 -12.463 1.00 96.25 146 LYS A O 1
ATOM 1168 N N . THR A 1 147 ? 11.875 8.416 -12.172 1.00 97.75 147 THR A N 1
ATOM 1169 C CA . THR A 1 147 ? 10.516 8.051 -11.768 1.00 97.75 147 THR A CA 1
ATOM 1170 C C . THR A 1 147 ? 9.696 7.592 -12.972 1.00 97.75 147 THR A C 1
ATOM 1172 O O . THR A 1 147 ? 9.681 8.256 -14.005 1.00 97.75 147 THR A O 1
ATOM 1175 N N . LEU A 1 148 ? 8.992 6.473 -12.812 1.00 96.56 148 LEU A N 1
ATOM 1176 C CA . LEU A 1 148 ? 8.100 5.861 -13.804 1.00 96.56 148 LEU A CA 1
ATOM 1177 C C . LEU A 1 148 ? 6.630 6.181 -13.538 1.00 96.56 148 LEU A C 1
ATOM 1179 O O . LEU A 1 148 ? 5.865 6.496 -14.450 1.00 96.56 148 LEU A O 1
ATOM 1183 N N . VAL A 1 149 ? 6.240 6.091 -12.268 1.00 98.38 149 VAL A N 1
ATOM 1184 C CA . VAL A 1 149 ? 4.886 6.366 -11.792 1.00 98.38 149 VAL A CA 1
ATOM 1185 C C . VAL A 1 149 ? 5.002 7.299 -10.602 1.00 98.38 149 VAL A C 1
ATOM 1187 O O . VAL A 1 149 ? 5.765 7.038 -9.674 1.00 98.38 149 VAL A O 1
ATOM 1190 N N . LYS A 1 150 ? 4.243 8.392 -10.651 1.00 98.75 150 LYS A N 1
ATOM 1191 C CA . LYS A 1 150 ? 4.011 9.261 -9.501 1.00 98.75 150 LYS A CA 1
ATOM 1192 C C . LYS A 1 150 ? 2.729 8.817 -8.828 1.00 98.75 150 LYS A C 1
ATOM 1194 O O . LYS A 1 150 ? 1.675 8.797 -9.463 1.00 98.75 150 LYS A O 1
ATOM 1199 N N . GLU A 1 151 ? 2.824 8.489 -7.557 1.00 98.81 151 GLU A N 1
ATOM 1200 C CA . GLU A 1 151 ? 1.697 8.133 -6.716 1.00 98.81 151 GLU A CA 1
ATOM 1201 C C . GLU A 1 151 ? 1.434 9.247 -5.699 1.00 98.81 151 GLU A C 1
ATOM 1203 O O . GLU A 1 151 ? 2.362 9.806 -5.116 1.00 98.81 151 GLU A O 1
ATOM 1208 N N . ALA A 1 152 ? 0.158 9.552 -5.479 1.00 98.88 152 ALA A N 1
ATOM 1209 C CA . ALA A 1 152 ? -0.305 10.298 -4.318 1.00 98.88 152 ALA A CA 1
ATOM 1210 C C . ALA A 1 152 ? -1.283 9.416 -3.542 1.00 98.88 152 ALA A C 1
ATOM 1212 O O . ALA A 1 152 ? -2.299 8.992 -4.101 1.00 98.88 152 ALA A O 1
ATOM 1213 N N . THR A 1 153 ? -0.976 9.164 -2.271 1.00 98.81 153 THR A N 1
ATOM 1214 C CA . THR A 1 153 ? -1.765 8.277 -1.416 1.00 98.81 153 THR A CA 1
ATOM 1215 C C . THR A 1 153 ? -2.237 9.007 -0.172 1.00 98.81 153 THR A C 1
ATOM 1217 O O . THR A 1 153 ? -1.464 9.696 0.493 1.00 98.81 153 THR A O 1
ATOM 1220 N N . SER A 1 154 ? -3.519 8.840 0.147 1.00 98.81 154 SER A N 1
ATOM 1221 C CA . SER A 1 154 ? -4.117 9.258 1.409 1.00 98.81 154 SER A CA 1
ATOM 1222 C C . SER A 1 154 ? -4.753 8.064 2.110 1.00 98.81 154 SER A C 1
ATOM 1224 O O . SER A 1 154 ? -5.525 7.324 1.502 1.00 98.81 154 SER A O 1
ATOM 1226 N N . ILE A 1 155 ? -4.423 7.891 3.387 1.00 98.88 155 ILE A N 1
ATOM 1227 C CA . ILE A 1 155 ? -5.012 6.890 4.274 1.00 98.88 155 ILE A CA 1
ATOM 1228 C C . ILE A 1 155 ? -5.726 7.648 5.380 1.00 98.88 155 ILE A C 1
ATOM 1230 O O . ILE A 1 155 ? -5.071 8.348 6.151 1.00 98.88 155 ILE A O 1
ATOM 1234 N N . ARG A 1 156 ? -7.047 7.521 5.469 1.00 98.88 156 ARG A N 1
ATOM 1235 C CA . ARG A 1 156 ? -7.854 8.183 6.494 1.00 98.88 156 ARG A CA 1
ATOM 1236 C C . ARG A 1 156 ? -8.415 7.155 7.459 1.00 98.88 156 ARG A C 1
ATOM 1238 O O . ARG A 1 156 ? -9.079 6.210 7.055 1.00 98.88 156 ARG A O 1
ATOM 1245 N N . VAL A 1 157 ? -8.148 7.355 8.739 1.00 98.81 157 VAL A N 1
ATOM 1246 C CA . VAL A 1 157 ? -8.605 6.505 9.834 1.00 98.81 157 VAL A CA 1
ATOM 1247 C C . VAL A 1 157 ? -9.687 7.252 10.588 1.00 98.81 157 VAL A C 1
ATOM 1249 O O . VAL A 1 157 ? -9.455 8.372 11.041 1.00 98.81 157 VAL A O 1
ATOM 1252 N N . TYR A 1 158 ? -10.857 6.640 10.724 1.00 98.44 158 TYR A N 1
ATOM 1253 C CA . TYR A 1 158 ? -11.967 7.205 11.485 1.00 98.44 158 TYR A CA 1
ATOM 1254 C C . TYR A 1 158 ? -11.959 6.701 12.930 1.00 98.44 158 TYR A C 1
ATOM 1256 O O . TYR A 1 158 ? -11.455 5.592 13.182 1.00 98.44 158 TYR A O 1
ATOM 1264 N N . PRO A 1 159 ? -12.517 7.482 13.877 1.00 96.69 159 PRO A N 1
ATOM 1265 C CA . PRO A 1 159 ? -12.743 7.004 15.229 1.00 96.69 159 PRO A CA 1
ATOM 1266 C C . PRO A 1 159 ? -13.554 5.710 15.226 1.00 96.69 159 PRO A C 1
ATOM 1268 O O . PRO A 1 159 ? -14.329 5.427 14.305 1.00 96.69 159 PRO A O 1
ATOM 1271 N N . ARG A 1 160 ? -13.359 4.899 16.258 1.00 95.44 160 ARG A N 1
ATOM 1272 C CA . ARG A 1 160 ? -14.159 3.698 16.475 1.00 95.44 160 ARG A CA 1
ATOM 1273 C C . ARG A 1 160 ? -15.639 4.052 16.650 1.00 95.44 160 ARG A C 1
ATOM 1275 O O . ARG A 1 160 ? -15.999 4.912 17.445 1.00 95.44 160 ARG A O 1
ATOM 1282 N N . GLU A 1 161 ? -16.499 3.288 15.985 1.00 93.88 161 GLU A N 1
ATOM 1283 C CA . GLU A 1 161 ? -17.954 3.344 16.131 1.00 93.88 161 GLU A CA 1
ATOM 1284 C C . GLU A 1 161 ? -18.449 1.951 16.555 1.00 93.88 161 GLU A C 1
ATOM 1286 O O . GLU A 1 161 ? -18.559 1.031 15.745 1.00 93.88 161 GLU A O 1
ATOM 1291 N N . GLY A 1 162 ? -18.696 1.752 17.855 1.00 92.62 162 GLY A N 1
ATOM 1292 C CA . GLY A 1 162 ? -19.152 0.463 18.388 1.00 92.62 162 GLY A CA 1
ATOM 1293 C C . GLY A 1 162 ? -18.130 -0.664 18.187 1.00 92.62 162 GLY A C 1
ATOM 1294 O O . GLY A 1 162 ? -17.089 -0.690 18.843 1.00 92.62 162 GLY A O 1
ATOM 1295 N N . ASN A 1 163 ? -18.431 -1.624 17.310 1.00 92.50 163 ASN A N 1
ATOM 1296 C CA . ASN A 1 163 ? -17.545 -2.731 16.927 1.00 92.50 163 ASN A CA 1
ATOM 1297 C C . ASN A 1 163 ? -16.941 -2.563 15.519 1.00 92.50 163 ASN A C 1
ATOM 1299 O O . ASN A 1 163 ? -16.428 -3.529 14.954 1.00 92.50 163 ASN A O 1
ATOM 1303 N N . LEU A 1 164 ? -16.986 -1.351 14.963 1.00 94.38 164 LEU A N 1
ATOM 1304 C CA . LEU A 1 164 ? -16.484 -1.026 13.635 1.00 94.38 164 LEU A CA 1
ATOM 1305 C C . LEU A 1 164 ? -15.397 0.053 13.706 1.00 94.38 164 LEU A C 1
ATOM 1307 O O . LEU A 1 164 ? -15.444 0.967 14.531 1.00 94.38 164 LEU A O 1
ATOM 1311 N N . ARG A 1 165 ? -14.440 -0.024 12.781 1.00 96.31 165 ARG A N 1
ATOM 1312 C CA . ARG A 1 165 ? -13.571 1.098 12.420 1.00 96.31 165 ARG A CA 1
ATOM 1313 C C . ARG A 1 165 ? -13.482 1.195 10.903 1.00 96.31 165 ARG A C 1
ATOM 1315 O O . ARG A 1 165 ? -13.259 0.186 10.240 1.00 96.31 165 ARG A O 1
ATOM 1322 N N . LYS A 1 166 ? -13.645 2.407 10.373 1.00 97.62 166 LYS A N 1
ATOM 1323 C CA . LYS A 1 166 ? -13.540 2.700 8.937 1.00 97.62 166 LYS A CA 1
ATOM 1324 C C . LYS A 1 166 ? -12.128 3.186 8.612 1.00 97.62 166 LYS A C 1
ATOM 1326 O O . LYS A 1 166 ? -11.550 3.971 9.370 1.00 97.62 166 LYS A O 1
ATOM 1331 N N . LEU A 1 167 ? -11.576 2.692 7.508 1.00 98.44 167 LEU A N 1
ATOM 1332 C CA . LEU A 1 167 ? -10.296 3.118 6.956 1.00 98.44 167 LEU A CA 1
ATOM 1333 C C . LEU A 1 167 ? -10.489 3.371 5.461 1.00 98.44 167 LEU A C 1
ATOM 1335 O O . LEU A 1 167 ? -10.823 2.439 4.732 1.00 98.44 167 LEU A O 1
ATOM 1339 N N . ASP A 1 168 ? -10.226 4.593 5.012 1.00 98.50 168 ASP A N 1
ATOM 1340 C CA . ASP A 1 168 ? -10.298 4.942 3.595 1.00 98.50 168 ASP A CA 1
ATOM 1341 C C . ASP A 1 168 ? -8.897 5.007 3.000 1.00 98.50 168 ASP A C 1
ATOM 1343 O O . ASP A 1 168 ? -7.985 5.598 3.581 1.00 98.50 168 ASP A O 1
ATOM 1347 N N . PHE A 1 169 ? -8.747 4.445 1.804 1.00 98.69 169 PHE A N 1
ATOM 1348 C CA . PHE A 1 169 ? -7.529 4.523 1.009 1.00 98.69 169 PHE A CA 1
ATOM 1349 C C . PHE A 1 169 ? -7.851 5.216 -0.313 1.00 98.69 169 PHE A C 1
ATOM 1351 O O . PHE A 1 169 ? -8.647 4.723 -1.111 1.00 98.69 169 PHE A O 1
ATOM 1358 N N . ASN A 1 170 ? -7.218 6.359 -0.565 1.00 98.62 170 ASN A N 1
ATOM 1359 C CA . ASN A 1 170 ? -7.252 7.030 -1.858 1.00 98.62 170 ASN A CA 1
ATOM 1360 C C . ASN A 1 170 ? -5.865 6.945 -2.487 1.00 98.62 170 ASN A C 1
ATOM 1362 O O . ASN A 1 170 ? -4.934 7.567 -1.985 1.00 98.62 170 ASN A O 1
ATOM 1366 N N . ILE A 1 171 ? -5.734 6.176 -3.566 1.00 98.62 171 ILE A N 1
ATOM 1367 C CA . ILE A 1 171 ? -4.467 5.948 -4.266 1.00 98.62 171 ILE A CA 1
ATOM 1368 C C . ILE A 1 171 ? -4.620 6.491 -5.683 1.00 98.62 171 ILE A C 1
ATOM 1370 O O . ILE A 1 171 ? -5.478 6.038 -6.443 1.00 98.62 171 ILE A O 1
ATOM 1374 N N . ARG A 1 172 ? -3.795 7.470 -6.052 1.00 98.69 172 ARG A N 1
ATOM 1375 C CA . ARG A 1 172 ? -3.785 8.069 -7.392 1.00 98.69 172 ARG A CA 1
ATOM 1376 C C . ARG A 1 172 ? -2.455 7.795 -8.056 1.00 98.69 172 ARG A C 1
ATOM 1378 O O . ARG A 1 172 ? -1.433 8.291 -7.596 1.00 98.69 172 ARG A O 1
ATOM 1385 N N . LEU A 1 173 ? -2.484 7.051 -9.155 1.00 98.62 173 LEU A N 1
ATOM 1386 C CA . LEU A 1 173 ? -1.302 6.720 -9.944 1.00 98.62 173 LEU A CA 1
ATOM 1387 C C . LEU A 1 173 ? -1.298 7.537 -11.232 1.00 98.62 173 LEU A C 1
ATOM 1389 O O . LEU A 1 173 ? -2.282 7.550 -11.971 1.00 98.62 173 LEU A O 1
ATOM 1393 N N . ARG A 1 174 ? -0.178 8.199 -11.519 1.00 98.50 174 ARG A N 1
ATOM 1394 C CA . ARG A 1 174 ? 0.056 8.910 -12.775 1.00 98.50 174 ARG A CA 1
ATOM 1395 C C . ARG A 1 174 ? 1.332 8.394 -13.422 1.00 98.50 174 ARG A C 1
ATOM 1397 O O . ARG A 1 174 ? 2.417 8.551 -12.862 1.00 98.50 174 ARG A O 1
ATOM 1404 N N . ALA A 1 175 ? 1.198 7.833 -14.618 1.00 97.94 175 ALA A N 1
ATOM 1405 C CA . ALA A 1 175 ? 2.339 7.504 -15.461 1.00 97.94 175 ALA A CA 1
ATOM 1406 C C . ALA A 1 175 ? 3.130 8.770 -15.821 1.00 97.94 175 ALA A C 1
ATOM 1408 O O . ALA A 1 175 ? 2.541 9.802 -16.147 1.00 97.94 175 ALA A O 1
ATOM 1409 N N . VAL A 1 176 ? 4.458 8.690 -15.745 1.00 97.62 176 VAL A N 1
ATOM 1410 C CA . VAL A 1 176 ? 5.358 9.755 -16.215 1.00 97.62 176 VAL A CA 1
ATOM 1411 C C . VAL A 1 176 ? 5.635 9.603 -17.709 1.00 97.62 176 VAL A C 1
ATOM 1413 O O . VAL A 1 176 ? 5.702 10.602 -18.418 1.00 97.62 176 VAL A O 1
ATOM 1416 N N . GLU A 1 177 ? 5.740 8.361 -18.183 1.00 94.88 177 GLU A N 1
ATOM 1417 C CA . GLU A 1 177 ? 6.058 8.030 -19.572 1.00 94.88 177 GLU A CA 1
ATOM 1418 C C . GLU A 1 177 ? 4.805 7.604 -20.358 1.00 94.88 177 GLU A C 1
ATOM 1420 O O . GLU A 1 177 ? 3.910 6.948 -19.796 1.00 94.88 177 GLU A O 1
ATOM 1425 N N . PRO A 1 178 ? 4.727 7.915 -21.666 1.00 95.19 178 PRO A N 1
ATOM 1426 C CA . PRO A 1 178 ? 3.665 7.407 -22.526 1.00 95.19 178 PRO A CA 1
ATOM 1427 C C . PRO A 1 178 ? 3.711 5.876 -22.607 1.00 95.19 178 PRO A C 1
ATOM 1429 O O . PRO A 1 178 ? 4.757 5.253 -22.437 1.00 95.19 178 PRO A O 1
ATOM 1432 N N . ASN A 1 179 ? 2.565 5.255 -22.896 1.00 96.31 179 ASN A N 1
ATOM 1433 C CA . ASN A 1 179 ? 2.439 3.796 -23.022 1.00 96.31 179 ASN A CA 1
ATOM 1434 C C . ASN A 1 179 ? 2.898 3.009 -21.778 1.00 96.31 179 ASN A C 1
ATOM 1436 O O . ASN A 1 179 ? 3.327 1.857 -21.889 1.00 96.31 179 ASN A O 1
ATOM 1440 N N . THR A 1 180 ? 2.788 3.612 -20.591 1.00 97.62 180 THR A N 1
ATOM 1441 C CA . THR A 1 180 ? 2.957 2.904 -19.319 1.00 97.62 180 THR A CA 1
ATOM 1442 C C . THR A 1 180 ? 1.699 2.089 -19.014 1.00 97.62 180 THR A C 1
ATOM 1444 O O . THR A 1 180 ? 0.594 2.633 -19.027 1.00 97.62 180 THR A O 1
ATOM 1447 N N . ARG A 1 181 ? 1.845 0.790 -18.730 1.00 97.62 181 ARG A N 1
ATOM 1448 C CA . ARG A 1 181 ? 0.721 -0.131 -18.474 1.00 97.62 181 ARG A CA 1
ATOM 1449 C C . ARG A 1 181 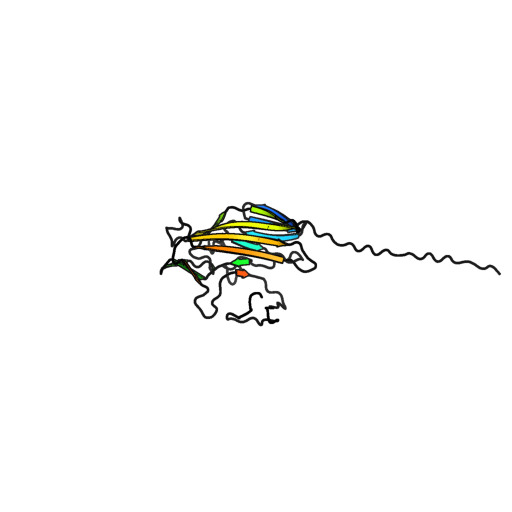? 0.929 -0.913 -17.181 1.00 97.62 181 ARG A C 1
ATOM 1451 O O . ARG A 1 181 ? 2.026 -1.411 -16.934 1.00 97.62 181 ARG A O 1
ATOM 1458 N N . LEU A 1 182 ? -0.140 -1.055 -16.400 1.00 97.56 182 LEU A N 1
ATOM 1459 C CA . LEU A 1 182 ? -0.205 -1.934 -15.232 1.00 97.56 182 LEU A CA 1
ATOM 1460 C C . LEU A 1 182 ? -1.101 -3.136 -15.534 1.00 97.56 182 LEU A C 1
ATOM 1462 O O . LEU A 1 182 ? -2.137 -2.985 -16.178 1.00 97.56 182 LEU A O 1
ATOM 1466 N N . GLY A 1 183 ? -0.719 -4.314 -15.048 1.00 97.19 183 GLY A N 1
ATOM 1467 C CA . GLY A 1 183 ? -1.481 -5.547 -15.240 1.00 97.19 183 GLY A CA 1
ATOM 1468 C C . GLY A 1 183 ? -1.378 -6.496 -14.050 1.00 97.19 183 GLY A C 1
ATOM 1469 O O . GLY A 1 183 ? -0.352 -6.565 -13.368 1.00 97.19 183 GLY A O 1
ATOM 1470 N N . GLY A 1 184 ? -2.466 -7.220 -13.787 1.00 97.38 184 GLY A N 1
ATOM 1471 C CA . GLY A 1 184 ? -2.489 -8.300 -12.802 1.00 97.38 184 GLY A CA 1
ATOM 1472 C C . GLY A 1 184 ? -1.651 -9.506 -13.236 1.00 97.38 184 GLY A C 1
ATOM 1473 O O . GLY A 1 184 ? -0.912 -9.451 -14.220 1.00 97.38 184 GLY A O 1
ATOM 1474 N N . ALA A 1 185 ? -1.743 -10.606 -12.495 1.00 96.94 185 ALA A N 1
ATOM 1475 C CA . ALA A 1 185 ? -1.058 -11.849 -12.836 1.00 96.94 185 ALA A CA 1
ATOM 1476 C C . ALA A 1 185 ? -1.422 -12.315 -14.256 1.00 96.94 185 ALA A C 1
ATOM 1478 O O . ALA A 1 185 ? -2.597 -12.319 -14.618 1.00 96.94 185 ALA A O 1
ATOM 1479 N N . ASP A 1 186 ? -0.429 -12.748 -15.036 1.00 94.75 186 ASP A N 1
ATOM 1480 C CA . ASP A 1 186 ? -0.638 -13.286 -16.388 1.00 94.75 186 ASP A CA 1
ATOM 1481 C C . ASP A 1 186 ? -1.099 -14.752 -16.329 1.00 94.75 186 ASP A C 1
ATOM 1483 O O . ASP A 1 186 ? -0.383 -15.696 -16.656 1.00 94.75 186 ASP A O 1
ATOM 1487 N N . ASN A 1 187 ? -2.270 -14.953 -15.730 1.00 95.44 187 ASN A N 1
ATOM 1488 C CA . ASN A 1 187 ? -2.955 -16.231 -15.619 1.00 95.44 187 ASN A CA 1
ATOM 1489 C C . ASN A 1 187 ? -4.446 -16.002 -15.333 1.00 95.44 187 ASN A C 1
ATOM 1491 O O . ASN A 1 187 ? -4.890 -14.884 -15.079 1.00 95.44 187 ASN A O 1
ATOM 1495 N N . VAL A 1 188 ? -5.219 -17.089 -15.293 1.00 94.38 188 VAL A N 1
ATOM 1496 C CA . VAL A 1 188 ? -6.675 -17.060 -15.057 1.00 94.38 188 VAL A CA 1
ATOM 1497 C C . VAL A 1 188 ? -7.105 -16.391 -13.746 1.00 94.38 188 VAL A C 1
ATOM 1499 O O . VAL A 1 188 ? -8.272 -16.041 -13.595 1.00 94.38 188 VAL A O 1
ATOM 1502 N N . LYS A 1 189 ? -6.198 -16.230 -12.774 1.00 94.12 189 LYS A N 1
ATOM 1503 C CA . LYS A 1 189 ? -6.508 -15.549 -11.514 1.00 94.12 189 LYS A CA 1
ATOM 1504 C C . LYS A 1 189 ? -6.447 -14.029 -11.657 1.00 94.12 189 LYS A C 1
ATOM 1506 O O . LYS A 1 189 ? -7.142 -13.351 -10.914 1.00 94.12 189 LYS A O 1
ATOM 1511 N N . GLY A 1 190 ? -5.608 -13.499 -12.554 1.00 94.31 190 GLY A N 1
ATOM 1512 C CA . GLY A 1 190 ? -5.572 -12.076 -12.916 1.00 94.31 190 GLY A CA 1
ATOM 1513 C C . GLY A 1 190 ? -5.326 -11.082 -11.773 1.00 94.31 190 GLY A C 1
ATOM 1514 O O . GLY A 1 190 ? -5.595 -9.896 -11.942 1.00 94.31 190 GLY A O 1
ATOM 1515 N N . TYR A 1 191 ? -4.865 -11.530 -10.601 1.00 94.56 191 TYR A N 1
ATOM 1516 C CA . TYR A 1 191 ? -4.878 -10.712 -9.385 1.00 94.56 191 TYR A CA 1
ATOM 1517 C C . TYR A 1 191 ? -3.808 -9.612 -9.390 1.00 94.56 191 TYR A C 1
ATOM 1519 O O . TYR A 1 191 ? -2.746 -9.733 -10.004 1.00 94.56 191 TYR A O 1
ATOM 1527 N N . GLY A 1 192 ? -4.113 -8.529 -8.686 1.00 96.00 192 GLY A N 1
ATOM 1528 C CA . GLY A 1 192 ? -3.315 -7.317 -8.557 1.00 96.00 192 GLY A CA 1
ATOM 1529 C C . GLY A 1 192 ? -4.180 -6.198 -7.974 1.00 96.00 192 GLY A C 1
ATOM 1530 O O . GLY A 1 192 ? -5.353 -6.409 -7.670 1.00 96.00 192 GLY A O 1
ATOM 1531 N N . GLY A 1 193 ? -3.622 -5.001 -7.846 1.00 96.94 193 GLY A N 1
ATOM 1532 C CA . GLY A 1 193 ? -4.305 -3.856 -7.250 1.00 96.94 193 GLY A CA 1
ATOM 1533 C C . GLY A 1 193 ? -4.279 -3.879 -5.725 1.00 96.94 193 GLY A C 1
ATOM 1534 O O . GLY A 1 193 ? -3.349 -4.416 -5.124 1.00 96.94 193 GLY A O 1
ATOM 1535 N N . PHE A 1 194 ? -5.276 -3.242 -5.109 1.00 97.19 194 PHE A N 1
ATOM 1536 C CA . PHE A 1 194 ? -5.414 -3.145 -3.656 1.00 97.19 194 PHE A CA 1
ATOM 1537 C C . PHE A 1 194 ? -5.690 -4.522 -3.044 1.00 97.19 194 PHE A C 1
ATOM 1539 O O . PHE A 1 194 ? -6.553 -5.262 -3.509 1.00 97.19 194 PHE A O 1
ATOM 1546 N N . SER A 1 195 ? -4.920 -4.896 -2.031 1.00 97.00 195 SER A N 1
ATOM 1547 C CA . SER A 1 195 ? -4.888 -6.239 -1.466 1.00 97.00 195 SER A CA 1
ATOM 1548 C C . SER A 1 195 ? -4.582 -6.198 0.023 1.00 97.00 195 SER A C 1
ATOM 1550 O O . SER A 1 195 ? -3.925 -5.287 0.531 1.00 97.00 195 SER A O 1
ATOM 1552 N N . THR A 1 196 ? -5.045 -7.223 0.730 1.00 96.06 196 THR A N 1
ATOM 1553 C CA . THR A 1 196 ? -4.818 -7.373 2.162 1.00 96.06 196 THR A CA 1
ATOM 1554 C C . THR A 1 196 ? -4.263 -8.768 2.448 1.00 96.06 196 THR A C 1
ATOM 1556 O O . THR A 1 196 ? -4.804 -9.783 2.011 1.00 96.06 196 THR A O 1
ATOM 1559 N N . ARG A 1 197 ? -3.148 -8.839 3.177 1.00 96.88 197 ARG A N 1
ATOM 1560 C CA . ARG A 1 197 ? -2.626 -10.079 3.752 1.00 96.88 197 ARG A CA 1
ATOM 1561 C C . ARG A 1 197 ? -3.077 -10.148 5.204 1.00 96.88 197 ARG A C 1
ATOM 1563 O O . ARG A 1 197 ? -2.397 -9.647 6.097 1.00 96.88 197 ARG A O 1
ATOM 1570 N N . ILE A 1 198 ? -4.257 -10.723 5.409 1.00 94.62 198 ILE A N 1
ATOM 1571 C CA . ILE A 1 198 ? -4.928 -10.828 6.709 1.00 94.62 198 ILE A CA 1
ATOM 1572 C C . ILE A 1 198 ? -4.829 -12.267 7.219 1.00 94.62 198 ILE A C 1
ATOM 1574 O O . ILE A 1 198 ? -4.989 -13.213 6.448 1.00 94.62 198 ILE A O 1
ATOM 1578 N N . LYS A 1 199 ? -4.615 -12.431 8.527 1.00 92.50 199 LYS A N 1
ATOM 1579 C CA . LYS A 1 199 ? -4.821 -13.700 9.231 1.00 92.50 199 LYS A CA 1
ATOM 1580 C C . LYS A 1 199 ? -6.310 -14.015 9.201 1.00 92.50 199 LYS A C 1
ATOM 1582 O O . LYS A 1 199 ? -7.085 -13.352 9.884 1.00 92.50 199 LYS A O 1
ATOM 1587 N N . LEU A 1 200 ? -6.714 -14.972 8.372 1.00 87.38 200 LEU A N 1
ATOM 1588 C CA . LEU A 1 200 ? -8.129 -15.264 8.158 1.00 87.38 200 LEU A CA 1
ATOM 1589 C C . LEU A 1 200 ? -8.751 -15.831 9.445 1.00 87.38 200 LEU A C 1
ATOM 1591 O O . LEU A 1 200 ? -8.355 -16.921 9.862 1.00 87.38 200 LEU A O 1
ATOM 1595 N N . PRO A 1 201 ? -9.704 -15.122 10.081 1.00 85.00 201 PRO A N 1
ATOM 1596 C CA . PRO A 1 201 ? -10.425 -15.671 11.215 1.00 85.00 201 PRO A CA 1
ATOM 1597 C C . PRO A 1 201 ? -11.403 -16.749 10.745 1.00 85.00 201 PRO A C 1
ATOM 1599 O O . PRO A 1 201 ? -11.846 -16.768 9.589 1.00 85.00 201 PRO A O 1
ATOM 1602 N N . GLU A 1 202 ? -11.794 -17.620 11.671 1.00 84.19 202 GLU A N 1
ATOM 1603 C CA . GLU A 1 202 ? -12.900 -18.539 11.435 1.00 84.19 202 GLU A CA 1
ATOM 1604 C C . GLU A 1 202 ? -14.184 -17.741 11.150 1.00 84.19 202 GLU A C 1
ATOM 1606 O O . GLU A 1 202 ? -14.517 -16.784 11.850 1.00 84.19 202 GLU A O 1
ATOM 1611 N N . GLY A 1 203 ? -14.898 -18.103 10.081 1.00 86.25 203 GLY A N 1
ATOM 1612 C CA . GLY A 1 203 ? -16.169 -17.466 9.735 1.00 86.25 203 GLY A CA 1
ATOM 1613 C C . GLY A 1 203 ? -16.070 -16.114 9.021 1.00 86.25 203 GLY A C 1
ATOM 1614 O O . GLY A 1 203 ? -17.043 -15.357 9.065 1.00 86.25 203 GLY A O 1
ATOM 1615 N N . ILE A 1 204 ? -14.955 -15.806 8.342 1.00 89.12 204 ILE A N 1
ATOM 1616 C CA . ILE A 1 204 ? -14.878 -14.648 7.435 1.00 89.12 204 ILE A CA 1
ATOM 1617 C C . ILE A 1 204 ? -16.027 -14.669 6.413 1.00 89.12 204 ILE A C 1
ATOM 1619 O O . ILE A 1 204 ? -16.381 -15.712 5.856 1.00 89.12 204 ILE A O 1
ATOM 1623 N N . ARG A 1 205 ? -16.633 -13.505 6.175 1.00 91.44 205 ARG A N 1
ATOM 1624 C CA . ARG A 1 205 ? -17.734 -13.326 5.224 1.00 91.44 205 ARG A CA 1
ATOM 1625 C C . ARG A 1 205 ? -17.379 -12.204 4.267 1.00 91.44 205 ARG A C 1
ATOM 1627 O O . ARG A 1 205 ? -16.881 -11.173 4.698 1.00 91.44 205 ARG A O 1
ATOM 1634 N N . PHE A 1 206 ? -17.694 -12.414 2.998 1.00 91.62 206 PHE A N 1
ATOM 1635 C CA . PHE A 1 206 ? -17.585 -11.405 1.954 1.00 91.62 206 PHE A CA 1
ATOM 1636 C C . PHE A 1 206 ? -18.997 -11.011 1.533 1.00 91.62 206 PHE A C 1
ATOM 1638 O O . PHE A 1 206 ? -19.866 -11.878 1.372 1.00 91.62 206 PHE A O 1
ATOM 1645 N N . THR A 1 207 ? -19.248 -9.718 1.380 1.00 92.44 207 THR A N 1
ATOM 1646 C CA . THR A 1 207 ? -20.563 -9.183 1.019 1.00 92.44 207 THR A CA 1
ATOM 1647 C C . THR A 1 207 ? -20.379 -8.097 -0.016 1.00 92.44 207 THR A C 1
ATOM 1649 O O . THR A 1 207 ? -19.770 -7.093 0.290 1.00 92.44 207 THR A O 1
ATOM 1652 N N . GLY A 1 208 ? -20.908 -8.281 -1.218 1.00 91.75 208 GLY A N 1
ATOM 1653 C CA . GLY A 1 208 ? -20.919 -7.242 -2.243 1.00 91.75 208 GLY A CA 1
ATOM 1654 C C . GLY A 1 208 ? -22.301 -6.629 -2.407 1.00 91.75 208 GLY A C 1
ATOM 1655 O O . GLY A 1 208 ? -23.226 -6.894 -1.636 1.00 91.75 208 GLY A O 1
ATOM 1656 N N . GLU A 1 209 ? -22.465 -5.889 -3.498 1.00 92.00 209 GLU A N 1
ATOM 1657 C CA . GLU A 1 209 ? -23.711 -5.207 -3.868 1.00 92.00 209 GLU A CA 1
ATOM 1658 C C . GLU A 1 209 ? -24.948 -6.127 -3.841 1.00 92.00 209 GLU A C 1
ATOM 1660 O O . GLU A 1 209 ? -26.028 -5.722 -3.417 1.00 92.00 209 GLU A O 1
ATOM 1665 N N . LYS A 1 210 ? -24.788 -7.391 -4.255 1.00 90.50 210 LYS A N 1
ATOM 1666 C CA . LYS A 1 210 ? -25.870 -8.392 -4.339 1.00 90.50 210 LYS A CA 1
ATOM 1667 C C . LYS A 1 210 ? -25.977 -9.300 -3.104 1.00 90.50 210 LYS A C 1
ATOM 1669 O O . LYS A 1 210 ? -26.653 -10.327 -3.154 1.00 90.50 210 LYS A O 1
ATOM 1674 N N . GLY A 1 211 ? -25.313 -8.954 -2.001 1.00 92.00 211 GLY A N 1
ATOM 1675 C CA . GLY A 1 211 ? -25.291 -9.743 -0.769 1.00 92.00 211 GLY A CA 1
ATOM 1676 C C . GLY A 1 211 ? -24.056 -10.639 -0.653 1.00 92.00 211 GLY A C 1
ATOM 1677 O O . GLY A 1 211 ? -22.953 -10.245 -1.020 1.00 92.00 211 GLY A O 1
ATOM 1678 N N . LYS A 1 212 ? -24.214 -11.838 -0.079 1.00 93.44 212 LYS A N 1
ATOM 1679 C CA . LYS A 1 212 ? -23.085 -12.736 0.230 1.00 93.44 212 LYS A CA 1
ATOM 1680 C C . LYS A 1 212 ? -22.311 -13.134 -1.032 1.00 93.44 212 LYS A C 1
ATOM 1682 O O . LYS A 1 212 ? -22.907 -13.559 -2.018 1.00 93.44 212 LYS A O 1
ATOM 1687 N N . VAL A 1 213 ? -20.984 -13.087 -0.951 1.00 93.62 213 VAL A N 1
ATOM 1688 C CA . VAL A 1 213 ? -20.060 -13.528 -2.001 1.00 93.62 213 VAL A CA 1
ATOM 1689 C C . VAL A 1 213 ? -19.321 -14.776 -1.523 1.00 93.62 213 VAL A C 1
ATOM 1691 O O . VAL A 1 213 ? -18.719 -14.786 -0.449 1.00 93.62 213 VAL A O 1
ATOM 1694 N N . ALA A 1 214 ? -19.372 -15.845 -2.318 1.00 91.31 214 ALA A N 1
ATOM 1695 C CA . ALA A 1 214 ? -18.582 -17.045 -2.068 1.00 91.31 214 ALA A CA 1
ATOM 1696 C C . ALA A 1 214 ? -17.155 -16.842 -2.608 1.00 91.31 214 ALA A C 1
ATOM 1698 O O . ALA A 1 214 ? -17.021 -16.476 -3.776 1.00 91.31 214 ALA A O 1
ATOM 1699 N N . PRO A 1 215 ? -16.094 -17.080 -1.816 1.00 89.62 215 PRO A N 1
ATOM 1700 C CA . PRO A 1 215 ? -14.725 -16.945 -2.300 1.00 89.62 215 PRO A CA 1
ATOM 1701 C C . PRO A 1 215 ? -14.429 -17.970 -3.405 1.00 89.62 215 PRO A C 1
ATOM 1703 O O . PRO A 1 215 ? -14.823 -19.133 -3.316 1.00 89.62 215 PRO A O 1
ATOM 1706 N N . GLN A 1 216 ? -13.709 -17.544 -4.443 1.00 91.44 216 GLN A N 1
ATOM 1707 C CA . GLN A 1 216 ? -13.307 -18.379 -5.579 1.00 91.44 216 GLN A CA 1
ATOM 1708 C C . GLN A 1 216 ? -11.823 -18.184 -5.886 1.00 91.44 216 GLN A C 1
ATOM 1710 O O . GLN A 1 216 ? -11.200 -17.210 -5.470 1.00 91.44 216 GLN A O 1
ATOM 1715 N N . ARG A 1 217 ? -11.240 -19.129 -6.632 1.00 91.44 217 ARG A N 1
ATOM 1716 C CA . ARG A 1 217 ? -9.837 -19.040 -7.073 1.00 91.44 217 ARG A CA 1
ATOM 1717 C C . ARG A 1 217 ? -9.624 -18.023 -8.198 1.00 91.44 217 ARG A C 1
ATOM 1719 O O . ARG A 1 217 ? -8.491 -17.599 -8.407 1.00 91.44 217 ARG A O 1
ATOM 1726 N N . THR A 1 218 ? -10.678 -17.707 -8.938 1.00 94.25 218 THR A N 1
ATOM 1727 C CA . THR A 1 218 ? -10.699 -16.795 -10.087 1.00 94.25 218 THR A CA 1
ATOM 1728 C C . THR A 1 218 ? -11.436 -15.502 -9.731 1.00 94.25 218 THR A C 1
ATOM 1730 O O . THR A 1 218 ? -12.161 -15.484 -8.733 1.00 94.25 218 THR A O 1
ATOM 1733 N N . PRO A 1 219 ? -11.280 -14.426 -10.525 1.00 92.19 219 PRO A N 1
ATOM 1734 C CA . PRO A 1 219 ? -11.994 -13.173 -10.303 1.00 92.19 219 PRO A CA 1
ATOM 1735 C C . PRO A 1 219 ? -13.511 -13.363 -10.227 1.00 92.19 219 PRO A C 1
ATOM 1737 O O . PRO A 1 219 ? -14.085 -14.172 -10.955 1.00 92.19 219 PRO A O 1
ATOM 1740 N N . ILE A 1 220 ? -14.155 -12.572 -9.371 1.00 91.50 220 ILE A N 1
ATOM 1741 C CA . ILE A 1 220 ? -15.609 -12.543 -9.194 1.00 91.50 220 ILE A CA 1
ATOM 1742 C C . ILE A 1 220 ? -16.098 -11.130 -9.503 1.00 91.50 220 ILE A C 1
ATOM 1744 O O . ILE A 1 220 ? -15.516 -10.152 -9.035 1.00 91.50 220 ILE A O 1
ATOM 1748 N N . ALA A 1 221 ? -17.195 -11.012 -10.251 1.00 87.44 221 ALA A N 1
ATOM 1749 C CA . ALA A 1 221 ? -17.886 -9.740 -10.435 1.00 87.44 221 ALA A CA 1
ATOM 1750 C C . ALA A 1 221 ? -18.681 -9.388 -9.164 1.00 87.44 221 ALA A C 1
ATOM 1752 O O . ALA A 1 221 ? -19.769 -9.918 -8.942 1.00 87.44 221 ALA A O 1
ATOM 1753 N N . ALA A 1 222 ? -18.122 -8.517 -8.323 1.00 85.75 222 ALA A N 1
ATOM 1754 C CA . ALA A 1 222 ? -18.688 -8.164 -7.015 1.00 85.75 222 ALA A CA 1
ATOM 1755 C C . ALA A 1 222 ? -19.465 -6.837 -6.982 1.00 85.75 222 ALA A C 1
ATOM 1757 O O . ALA A 1 222 ? -20.124 -6.540 -5.987 1.00 85.75 222 ALA A O 1
ATOM 1758 N N . GLY A 1 223 ? -19.417 -6.071 -8.075 1.00 87.75 223 GLY A N 1
ATOM 1759 C CA . GLY A 1 223 ? -19.963 -4.718 -8.140 1.00 87.75 223 GLY A CA 1
ATOM 1760 C C . GLY A 1 223 ? -18.928 -3.658 -7.736 1.00 87.75 223 GLY A C 1
ATOM 1761 O O . GLY A 1 223 ? -17.726 -3.934 -7.762 1.00 87.75 223 GLY A O 1
ATOM 1762 N N . PRO A 1 224 ? -19.372 -2.435 -7.401 1.00 89.12 224 PRO A N 1
ATOM 1763 C CA . PRO A 1 224 ? -18.485 -1.320 -7.068 1.00 89.12 224 PRO A CA 1
ATOM 1764 C C . PRO A 1 224 ? -17.850 -1.425 -5.670 1.00 89.12 224 PRO A C 1
ATOM 1766 O O . PRO A 1 224 ? -16.929 -0.667 -5.375 1.00 89.12 224 PRO A O 1
ATOM 1769 N N . TRP A 1 225 ? -18.328 -2.338 -4.816 1.00 88.62 225 TRP A N 1
ATOM 1770 C CA . TRP A 1 225 ? -17.784 -2.608 -3.483 1.00 88.62 225 TRP A CA 1
ATOM 1771 C C . TRP A 1 225 ? -17.985 -4.080 -3.083 1.00 88.62 225 TRP A C 1
ATOM 1773 O O . TRP A 1 225 ? -18.873 -4.763 -3.602 1.00 88.62 225 TRP A O 1
ATOM 1783 N N . MET A 1 226 ? -17.143 -4.549 -2.159 1.00 85.19 226 MET A N 1
ATOM 1784 C CA . MET A 1 226 ? -17.185 -5.853 -1.483 1.00 85.19 226 MET A CA 1
ATOM 1785 C C . MET A 1 226 ? -16.728 -5.681 -0.029 1.00 85.19 226 MET A C 1
ATOM 1787 O O . MET A 1 226 ? -15.967 -4.717 0.207 1.00 85.19 226 MET A O 1
#